Protein AF-A0AA88YUJ3-F1 (afdb_monomer)

Mean predicted aligned error: 19.54 Å

Foldseek 3Di:
DDDDPDDDVVVVVVVVVVCVVVVDDDDDDDDVVVVVVVVVVCVVPVDPDPDDDDDDDDDDDPDPPPDVDLDAQAAAALPPPPRHDQPVVSVVVLVVVVVVDDDQVSSVVNLCVRYHHVLNVQVVVCPPPDTPVNSVVSCCVRRNPCPDLVNLVVVLVPQDADPPHDPVRSVVVSVVSVVVSVVND

Structure (mmCIF, N/CA/C/O backbone):
data_AF-A0AA88YUJ3-F1
#
_entry.id   AF-A0AA88YUJ3-F1
#
loop_
_atom_site.group_PDB
_atom_site.id
_atom_site.type_symbol
_atom_site.label_atom_id
_atom_site.label_alt_id
_atom_site.label_comp_id
_atom_site.label_asym_id
_atom_site.label_entity_id
_atom_site.label_seq_id
_atom_site.pdbx_PDB_ins_code
_atom_site.Cartn_x
_atom_site.Cartn_y
_atom_site.Cartn_z
_atom_site.occupancy
_atom_site.B_iso_or_equiv
_atom_site.auth_seq_id
_atom_site.auth_comp_id
_atom_site.auth_asym_id
_atom_site.auth_atom_id
_atom_site.pdbx_PDB_model_num
ATOM 1 N N . MET A 1 1 ? 10.626 42.755 -42.349 1.00 34.41 1 MET A N 1
ATOM 2 C CA . MET A 1 1 ? 11.184 43.057 -41.015 1.00 34.41 1 MET A CA 1
ATOM 3 C C . MET A 1 1 ? 11.747 41.753 -40.502 1.00 34.41 1 MET A C 1
ATOM 5 O O . MET A 1 1 ? 10.965 40.832 -40.317 1.00 34.41 1 MET A O 1
ATOM 9 N N . SER A 1 2 ? 13.068 41.644 -40.397 1.00 38.03 2 SER A N 1
ATOM 10 C CA . SER A 1 2 ? 13.719 40.452 -39.849 1.00 38.03 2 SER A CA 1
ATOM 11 C C . SER A 1 2 ? 13.940 40.675 -38.360 1.00 38.03 2 SER A C 1
ATOM 13 O O . SER A 1 2 ? 14.430 41.733 -37.975 1.00 38.03 2 SER A O 1
ATOM 15 N N . THR A 1 3 ? 13.545 39.709 -37.541 1.00 41.50 3 THR A N 1
ATOM 16 C CA . THR A 1 3 ? 13.889 39.649 -36.118 1.00 41.50 3 THR A CA 1
ATOM 17 C C . THR A 1 3 ? 14.957 38.581 -35.963 1.00 41.50 3 THR A C 1
ATOM 19 O O . THR A 1 3 ? 14.639 37.391 -36.024 1.00 41.50 3 THR A O 1
ATOM 22 N N . ASP A 1 4 ? 16.213 38.996 -35.823 1.00 47.28 4 ASP A N 1
ATOM 23 C CA . ASP A 1 4 ? 17.293 38.068 -35.505 1.00 47.28 4 ASP A CA 1
ATOM 24 C C . ASP A 1 4 ? 17.063 37.451 -34.113 1.00 47.28 4 ASP A C 1
ATOM 26 O O . ASP A 1 4 ? 16.588 38.143 -33.206 1.00 47.28 4 ASP A O 1
ATOM 30 N N . PRO A 1 5 ? 17.363 36.156 -33.916 1.00 49.97 5 PRO A N 1
ATOM 31 C CA . PRO A 1 5 ? 17.275 35.530 -32.606 1.00 49.97 5 PRO A CA 1
ATOM 32 C C . PRO A 1 5 ? 18.454 35.993 -31.740 1.00 49.97 5 PRO A C 1
ATOM 34 O O . PRO A 1 5 ? 19.560 35.459 -31.843 1.00 49.97 5 PRO A O 1
ATOM 37 N N . GLU A 1 6 ? 18.221 36.988 -30.882 1.00 53.53 6 GLU A N 1
ATOM 38 C CA . GLU A 1 6 ? 19.188 37.383 -29.855 1.00 53.53 6 GLU A CA 1
ATOM 39 C C . GLU A 1 6 ? 19.494 36.185 -28.941 1.00 53.53 6 GLU A C 1
ATOM 41 O O . GLU A 1 6 ? 18.610 35.645 -28.273 1.00 53.53 6 GLU A O 1
ATOM 46 N N . ILE A 1 7 ? 20.759 35.755 -28.924 1.00 59.38 7 ILE A N 1
ATOM 47 C CA . ILE A 1 7 ? 21.230 34.678 -28.044 1.00 59.38 7 ILE A CA 1
ATOM 48 C C . ILE A 1 7 ? 21.145 35.186 -26.594 1.00 59.38 7 ILE A C 1
ATOM 50 O O . ILE A 1 7 ? 21.739 36.231 -26.306 1.00 59.38 7 ILE A O 1
ATOM 54 N N . PRO A 1 8 ? 20.457 34.482 -25.671 1.00 66.69 8 PRO A N 1
ATOM 55 C CA . PRO A 1 8 ? 20.287 34.947 -24.298 1.00 66.69 8 PRO A CA 1
ATOM 56 C C . PRO A 1 8 ? 21.622 35.258 -23.610 1.00 66.69 8 PRO A C 1
ATOM 58 O O . PRO A 1 8 ? 22.576 34.478 -23.677 1.00 66.69 8 PRO A O 1
ATOM 61 N N . GLU A 1 9 ? 21.697 36.386 -22.897 1.00 57.78 9 GLU A N 1
ATOM 62 C CA . GLU A 1 9 ? 22.960 36.856 -22.304 1.00 57.78 9 GLU A CA 1
ATOM 63 C C . GLU A 1 9 ? 23.534 35.874 -21.259 1.00 57.78 9 GLU A C 1
ATOM 65 O O . GLU A 1 9 ? 24.747 35.808 -21.042 1.00 57.78 9 GLU A O 1
ATOM 70 N N . ASP A 1 10 ? 22.678 35.046 -20.657 1.00 59.75 10 ASP A N 1
ATOM 71 C CA . ASP A 1 10 ? 23.060 33.967 -19.742 1.00 59.75 10 ASP A CA 1
ATOM 72 C C . ASP A 1 10 ? 23.841 32.837 -20.437 1.00 59.75 10 ASP A C 1
ATOM 74 O O . ASP A 1 10 ? 24.782 32.278 -19.856 1.00 59.75 10 ASP A O 1
ATOM 78 N N . GLU A 1 11 ? 23.524 32.536 -21.701 1.00 62.50 11 GLU A N 1
ATOM 79 C CA . GLU A 1 11 ? 24.288 31.587 -22.517 1.00 62.50 11 GLU A CA 1
ATOM 80 C C . GLU A 1 11 ? 25.642 32.184 -22.898 1.00 62.50 11 GLU A C 1
ATOM 82 O O . GLU A 1 11 ? 26.671 31.545 -22.679 1.00 62.50 11 GLU A O 1
ATOM 87 N N . LEU A 1 12 ? 25.675 33.447 -23.340 1.00 59.06 12 LEU A N 1
ATOM 88 C CA . LEU A 1 12 ? 26.918 34.176 -23.631 1.00 59.06 12 LEU A CA 1
ATOM 89 C C . LEU A 1 12 ? 27.867 34.191 -22.417 1.00 59.06 12 LEU A C 1
ATOM 91 O O . LEU A 1 12 ? 29.059 33.899 -22.546 1.00 59.06 12 LEU A O 1
ATOM 95 N N . ARG A 1 13 ? 27.341 34.440 -21.209 1.00 64.19 13 ARG A N 1
ATOM 96 C CA . ARG A 1 13 ? 28.098 34.379 -19.942 1.00 64.19 13 ARG A CA 1
ATOM 97 C C . ARG A 1 13 ? 28.578 32.968 -19.593 1.00 64.19 13 ARG A C 1
ATOM 99 O O . ARG A 1 13 ? 29.633 32.820 -18.971 1.00 64.19 13 ARG A O 1
ATOM 106 N N . THR A 1 14 ? 27.833 31.936 -19.978 1.00 67.56 14 THR A N 1
ATOM 107 C CA . THR A 1 14 ? 28.184 30.527 -19.738 1.00 67.56 14 THR A CA 1
ATOM 108 C C . THR A 1 14 ? 29.260 30.050 -20.718 1.00 67.56 14 THR A C 1
ATOM 110 O O . THR A 1 14 ? 30.280 29.506 -20.292 1.00 67.56 14 THR A O 1
ATOM 113 N N . MET A 1 15 ? 29.120 30.363 -22.008 1.00 61.75 15 MET A N 1
ATOM 114 C CA . MET A 1 15 ? 30.136 30.112 -23.033 1.00 61.75 15 MET A CA 1
ATOM 115 C C . MET A 1 15 ? 31.451 30.846 -22.724 1.00 61.75 15 MET A C 1
ATOM 117 O O . MET A 1 15 ? 32.524 30.244 -22.781 1.00 61.75 15 MET A O 1
ATOM 121 N N . ALA A 1 16 ? 31.392 32.114 -22.300 1.00 59.53 16 ALA A N 1
ATOM 122 C CA . ALA A 1 16 ? 32.581 32.890 -21.932 1.00 59.53 16 ALA A CA 1
ATOM 123 C C . ALA A 1 16 ? 33.376 32.282 -20.756 1.00 59.53 16 ALA A C 1
ATOM 125 O O . ALA A 1 16 ? 34.605 32.399 -20.718 1.00 59.53 16 ALA A O 1
ATOM 126 N N . LYS A 1 17 ? 32.708 31.600 -19.811 1.00 63.22 17 LYS A N 1
ATOM 127 C CA . LYS A 1 17 ? 33.383 30.821 -18.756 1.00 63.22 17 LYS A CA 1
ATOM 128 C C . LYS A 1 17 ? 34.088 29.596 -19.342 1.00 63.22 17 LYS A C 1
ATOM 130 O O . LYS A 1 17 ? 35.280 29.425 -19.096 1.00 63.22 17 LYS A O 1
ATOM 135 N N . LEU A 1 18 ? 33.386 28.811 -20.163 1.00 64.00 18 LEU A N 1
ATOM 136 C CA . LEU A 1 18 ? 33.911 27.583 -20.773 1.00 64.00 18 LEU A CA 1
ATOM 137 C C . LEU A 1 18 ? 35.170 27.839 -21.620 1.00 64.00 18 LEU A C 1
ATOM 139 O O . LEU A 1 18 ? 36.169 27.144 -21.452 1.00 64.00 18 LEU A O 1
ATOM 143 N N . PHE A 1 19 ? 35.194 28.877 -22.465 1.00 62.22 19 PHE A N 1
ATOM 144 C CA . PHE A 1 19 ? 36.396 29.200 -23.256 1.00 62.22 19 PHE A CA 1
ATOM 145 C C . PHE A 1 19 ? 37.578 29.674 -22.401 1.00 62.22 19 PHE A C 1
ATOM 147 O O . PHE A 1 19 ? 38.731 29.350 -22.695 1.00 62.22 19 PHE A O 1
ATOM 154 N N . LYS A 1 20 ? 37.309 30.393 -21.303 1.00 60.53 20 LYS A N 1
ATOM 155 C CA . LYS A 1 20 ? 38.345 30.815 -20.351 1.00 60.53 20 LYS A CA 1
ATOM 156 C C . LYS A 1 20 ? 38.954 29.624 -19.601 1.00 60.53 20 LYS A C 1
ATOM 158 O O . LYS A 1 20 ? 40.158 29.624 -19.353 1.00 60.53 20 LYS A O 1
ATOM 163 N N . GLU A 1 21 ? 38.142 28.623 -19.274 1.00 58.94 21 GLU A N 1
ATOM 164 C CA . GLU A 1 21 ? 38.555 27.386 -18.604 1.00 58.94 21 GLU A CA 1
ATOM 165 C C . GLU A 1 21 ? 39.338 26.454 -19.546 1.00 58.94 21 GLU A C 1
ATOM 167 O O . GLU A 1 21 ? 40.418 25.981 -19.194 1.00 58.94 21 GLU A O 1
ATOM 172 N N . LEU A 1 22 ? 38.881 26.303 -20.795 1.00 60.22 22 LEU A N 1
ATOM 173 C CA . LEU A 1 22 ? 39.563 25.536 -21.847 1.00 60.22 22 LEU A CA 1
ATOM 174 C C . LEU A 1 22 ? 40.846 26.207 -22.386 1.00 60.22 22 LEU A C 1
ATOM 176 O O . LEU A 1 22 ? 41.546 25.611 -23.201 1.00 60.22 22 LEU A O 1
ATOM 180 N N . LYS A 1 23 ? 41.162 27.445 -21.971 1.00 57.16 23 LYS A N 1
ATOM 181 C CA . LYS A 1 23 ? 42.257 28.308 -22.484 1.00 57.16 23 LYS A CA 1
ATOM 182 C C . LYS A 1 23 ? 42.219 28.632 -23.987 1.00 57.16 23 LYS A C 1
ATOM 184 O O . LYS A 1 23 ? 43.103 29.348 -24.468 1.00 57.16 23 LYS A O 1
ATOM 189 N N . VAL A 1 24 ? 41.221 28.165 -24.734 1.00 60.72 24 VAL A N 1
ATOM 190 C CA . VAL A 1 24 ? 41.121 28.411 -26.175 1.00 60.72 24 VAL A CA 1
ATOM 191 C C . VAL A 1 24 ? 40.587 29.820 -26.426 1.00 60.72 24 VAL A C 1
ATOM 193 O O . VAL A 1 24 ? 39.511 30.180 -25.957 1.00 60.72 24 VAL A O 1
ATOM 196 N N . LYS A 1 25 ? 41.334 30.620 -27.193 1.00 55.62 25 LYS A N 1
ATOM 197 C CA . LYS A 1 25 ? 40.862 31.910 -27.708 1.00 55.62 25 LYS A CA 1
ATOM 198 C C . LYS A 1 25 ? 40.295 31.716 -29.122 1.00 55.62 25 LYS A C 1
ATOM 200 O O . LYS A 1 25 ? 41.106 31.629 -30.047 1.00 55.62 25 LYS A O 1
ATOM 205 N N . PRO A 1 26 ? 38.962 31.665 -29.323 1.00 54.06 26 PRO A N 1
ATOM 206 C CA . PRO A 1 26 ? 38.400 31.875 -30.656 1.00 54.06 26 PRO A CA 1
ATOM 207 C C . PRO A 1 26 ? 38.834 33.260 -31.162 1.00 54.06 26 PRO A C 1
ATOM 209 O O . PRO A 1 26 ? 39.003 34.194 -30.373 1.00 54.06 26 PRO A O 1
ATOM 212 N N . LYS A 1 27 ? 39.105 33.371 -32.464 1.00 51.47 27 LYS A N 1
ATOM 213 C CA . LYS A 1 27 ? 39.826 34.517 -33.046 1.00 51.47 27 LYS A CA 1
ATOM 214 C C . LYS A 1 27 ? 39.277 34.893 -34.429 1.00 51.47 27 LYS A C 1
ATOM 216 O O . LYS A 1 27 ? 40.038 35.003 -35.388 1.00 51.47 27 LYS A O 1
ATOM 221 N N . MET A 1 28 ? 37.953 34.977 -34.522 1.00 50.59 28 MET A N 1
ATOM 222 C CA . MET A 1 28 ? 37.187 35.183 -35.754 1.00 50.59 28 MET A CA 1
ATOM 223 C C . MET A 1 28 ? 36.009 36.113 -35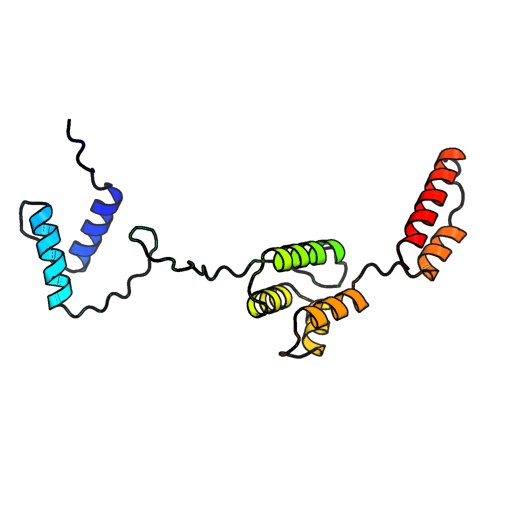.446 1.00 50.59 28 MET A C 1
ATOM 225 O O . MET A 1 28 ? 35.365 35.959 -34.408 1.00 50.59 28 MET A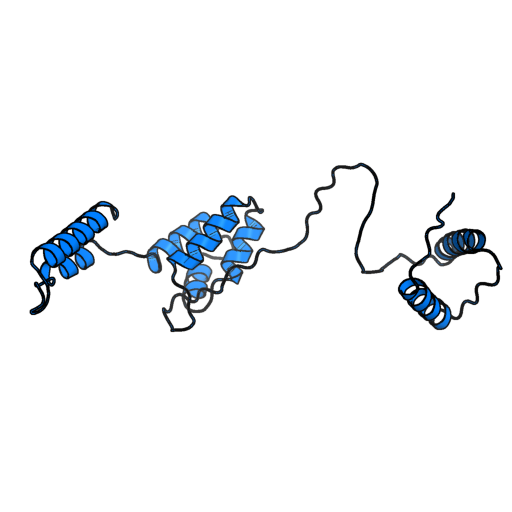 O 1
ATOM 229 N N . ASP A 1 29 ? 35.744 37.069 -36.333 1.00 52.28 29 ASP A N 1
ATOM 230 C CA . ASP A 1 29 ? 34.896 38.238 -36.055 1.00 52.28 29 ASP A CA 1
ATOM 231 C C . ASP A 1 29 ? 33.435 38.080 -36.542 1.00 52.28 29 ASP A C 1
ATOM 233 O O . ASP A 1 29 ? 32.748 39.069 -36.793 1.00 52.28 29 ASP A O 1
ATOM 237 N N . SER A 1 30 ? 32.948 36.839 -36.699 1.00 54.19 30 SER A N 1
ATOM 238 C CA . SER A 1 30 ? 31.608 36.522 -37.228 1.00 54.19 30 SER A CA 1
ATOM 239 C C . SER A 1 30 ? 30.929 35.349 -36.480 1.00 54.19 30 SER A C 1
ATOM 241 O O . SER A 1 30 ? 31.603 34.359 -36.172 1.00 54.19 30 SER A O 1
ATOM 243 N N . PRO A 1 31 ? 29.607 35.403 -36.189 1.00 54.53 31 PRO A N 1
ATOM 244 C CA . PRO A 1 31 ? 28.914 34.361 -35.419 1.00 54.53 31 PRO A CA 1
ATOM 245 C C . PRO A 1 31 ? 28.810 32.991 -36.104 1.00 54.53 31 PRO A C 1
ATOM 247 O O . PRO A 1 31 ? 28.824 31.971 -35.415 1.00 54.53 31 PRO A O 1
ATOM 250 N N . ASP A 1 32 ? 28.687 32.936 -37.433 1.00 57.00 32 ASP A N 1
ATOM 251 C CA . ASP A 1 32 ? 28.540 31.664 -38.161 1.00 57.00 32 ASP A CA 1
ATOM 252 C C . ASP A 1 32 ? 29.886 30.957 -38.366 1.00 57.00 32 ASP A C 1
ATOM 254 O O . ASP A 1 32 ? 29.992 29.750 -38.147 1.00 57.00 32 ASP A O 1
ATOM 258 N N . ASP A 1 33 ? 30.939 31.728 -38.639 1.00 58.69 33 ASP A N 1
ATOM 259 C CA . ASP A 1 33 ? 32.339 31.282 -38.609 1.00 58.69 33 ASP A CA 1
ATOM 260 C C . ASP A 1 33 ? 32.690 30.594 -37.280 1.00 58.69 33 ASP A C 1
ATOM 262 O O . ASP A 1 33 ? 33.357 29.558 -37.244 1.00 58.69 33 ASP A O 1
ATOM 266 N N . PHE A 1 34 ? 32.195 31.140 -36.168 1.00 58.88 34 PHE A N 1
ATOM 267 C CA . PHE A 1 34 ? 32.376 30.567 -34.839 1.00 58.88 34 PHE A CA 1
ATOM 268 C C . PHE A 1 34 ? 31.629 29.230 -34.651 1.00 58.88 34 PHE A C 1
ATOM 270 O O . PHE A 1 34 ? 32.180 28.310 -34.040 1.00 58.88 34 PHE A O 1
ATOM 277 N N . LYS A 1 35 ? 30.426 29.061 -35.226 1.00 65.00 35 LYS A N 1
ATOM 278 C CA . LYS A 1 35 ? 29.710 27.764 -35.247 1.00 65.00 35 LYS A CA 1
ATOM 279 C C . LYS A 1 35 ? 30.492 26.720 -36.050 1.00 65.00 35 LYS A C 1
ATOM 281 O O . LYS A 1 35 ? 30.664 25.594 -35.581 1.00 65.00 35 LYS A O 1
ATOM 286 N N . GLN A 1 36 ? 31.005 27.111 -37.219 1.00 67.06 36 GLN A N 1
ATOM 287 C CA . GLN A 1 36 ? 31.849 26.277 -38.079 1.00 67.06 36 GLN A CA 1
ATOM 288 C C . GLN A 1 36 ? 33.100 25.801 -37.317 1.00 67.06 36 GLN A C 1
ATOM 290 O O . GLN A 1 36 ? 33.396 24.607 -37.266 1.00 67.06 36 GLN A O 1
ATOM 295 N N . TRP A 1 37 ? 33.784 26.731 -36.642 1.00 70.88 37 TRP A N 1
ATOM 296 C CA . TRP A 1 37 ? 34.977 26.457 -35.844 1.00 70.88 37 TRP A CA 1
ATOM 297 C C . TRP A 1 37 ? 34.710 25.513 -34.659 1.00 70.88 37 TRP A C 1
ATOM 299 O O . TRP A 1 37 ? 35.476 24.569 -34.449 1.00 70.88 37 TRP A O 1
ATOM 309 N N . MET A 1 38 ? 33.610 25.698 -33.915 1.00 65.12 38 MET A N 1
ATOM 310 C CA . MET A 1 38 ? 33.228 24.769 -32.839 1.00 65.12 38 MET A CA 1
ATOM 311 C C . MET A 1 38 ? 32.983 23.350 -33.367 1.00 65.12 38 MET A C 1
ATOM 313 O O . MET A 1 38 ? 33.436 22.380 -32.755 1.00 65.12 38 MET A O 1
ATOM 317 N N . ALA A 1 39 ? 32.302 23.220 -34.511 1.00 65.62 39 ALA A N 1
ATOM 318 C CA . ALA A 1 39 ? 31.999 21.924 -35.111 1.00 65.62 39 ALA A CA 1
ATOM 319 C C . ALA A 1 39 ? 33.265 21.150 -35.516 1.00 65.62 39 ALA A C 1
ATOM 321 O O . ALA A 1 39 ? 33.296 19.928 -35.375 1.00 65.62 39 ALA A O 1
ATOM 322 N N . ASP A 1 40 ? 34.316 21.831 -35.982 1.00 67.19 40 ASP A N 1
ATOM 323 C CA . ASP A 1 40 ? 35.587 21.187 -36.334 1.00 67.19 40 ASP A CA 1
ATOM 324 C C . ASP A 1 40 ? 36.507 20.959 -35.125 1.00 67.19 40 ASP A C 1
ATOM 326 O O . ASP A 1 40 ? 37.177 19.927 -35.065 1.00 67.19 40 ASP A O 1
ATOM 330 N N . TYR A 1 41 ? 36.482 21.828 -34.108 1.00 66.25 41 TYR A N 1
ATOM 331 C CA . TYR A 1 41 ? 37.228 21.605 -32.863 1.00 66.25 41 TYR A CA 1
ATOM 332 C C . TYR A 1 41 ? 36.755 20.339 -32.125 1.00 66.25 41 TYR A C 1
ATOM 334 O O . TYR A 1 41 ? 37.576 19.534 -31.683 1.00 66.25 41 TYR A O 1
ATOM 342 N N . VAL A 1 42 ? 35.437 20.103 -32.062 1.00 62.44 42 VAL A N 1
ATOM 343 C CA . VAL A 1 42 ? 34.862 18.881 -31.463 1.00 62.44 42 VAL A CA 1
ATOM 344 C C . VAL A 1 42 ? 35.289 17.616 -32.223 1.00 62.44 42 VAL A C 1
ATOM 346 O O . VAL A 1 42 ? 35.580 16.604 -31.588 1.00 62.44 42 VAL A O 1
ATOM 349 N N . LYS A 1 43 ? 35.398 17.670 -33.560 1.00 64.19 43 LYS A N 1
ATOM 350 C CA . LYS A 1 43 ? 35.895 16.545 -34.381 1.00 64.19 43 LYS A CA 1
ATOM 351 C C . LYS A 1 43 ? 37.385 16.269 -34.156 1.00 64.19 43 LYS A C 1
ATOM 353 O O . LYS A 1 43 ? 37.786 15.111 -34.159 1.00 64.19 43 LYS A O 1
ATOM 358 N N . GLN A 1 44 ? 38.205 17.309 -33.988 1.00 58.12 44 GLN A N 1
ATOM 359 C CA . GLN A 1 44 ? 39.661 17.168 -33.840 1.00 58.12 44 GLN A CA 1
ATOM 360 C C . GLN A 1 44 ? 40.099 16.691 -32.449 1.00 58.12 44 GLN A C 1
ATOM 362 O O . GLN A 1 44 ? 41.161 16.087 -32.326 1.00 58.12 44 GLN A O 1
ATOM 367 N N . ALA A 1 45 ? 39.313 16.962 -31.404 1.00 58.59 45 ALA A N 1
ATOM 368 C CA . ALA A 1 45 ? 39.717 16.700 -30.023 1.00 58.59 45 ALA A CA 1
ATOM 369 C C . ALA A 1 45 ? 39.403 15.275 -29.504 1.00 58.59 45 ALA A C 1
ATOM 371 O O . ALA A 1 45 ? 39.800 14.951 -28.387 1.00 58.59 45 ALA A O 1
ATOM 372 N N . ASP A 1 46 ? 38.664 14.453 -30.267 1.00 48.00 46 ASP A N 1
ATOM 373 C CA . ASP A 1 46 ? 38.147 13.115 -29.882 1.00 48.00 46 ASP A CA 1
ATOM 374 C C . ASP A 1 46 ? 37.421 13.084 -28.509 1.00 48.00 46 ASP A C 1
ATOM 376 O O . ASP A 1 46 ? 37.367 12.081 -27.790 1.00 48.00 46 ASP A O 1
ATOM 380 N N . ILE A 1 47 ? 36.835 14.225 -28.119 1.00 52.44 47 ILE A N 1
ATOM 381 C CA . ILE A 1 47 ? 36.107 14.378 -26.855 1.00 52.44 47 ILE A CA 1
ATOM 382 C C . ILE A 1 47 ? 34.721 13.752 -27.011 1.00 52.44 47 ILE A C 1
ATOM 384 O O . ILE A 1 47 ? 33.780 14.387 -27.487 1.00 52.44 47 ILE A O 1
ATOM 388 N N . LYS A 1 48 ? 34.572 12.510 -26.542 1.00 50.22 48 LYS A N 1
ATOM 389 C CA . LYS A 1 48 ? 33.258 11.871 -26.374 1.00 50.22 48 LYS A CA 1
ATOM 390 C C . LYS A 1 48 ? 32.396 12.719 -25.421 1.00 50.22 48 LYS A C 1
ATOM 392 O O . LYS A 1 48 ? 32.761 12.850 -24.248 1.00 50.22 48 LYS A O 1
ATOM 397 N N . PRO A 1 49 ? 31.265 13.295 -25.874 1.00 44.09 49 PRO A N 1
ATOM 398 C CA . PRO A 1 49 ? 30.549 14.318 -25.118 1.00 44.09 49 PRO A CA 1
ATOM 399 C C . PRO A 1 49 ? 29.805 13.718 -23.918 1.00 44.09 49 PRO A C 1
ATOM 401 O O . PRO A 1 49 ? 28.657 13.293 -24.016 1.00 44.09 49 PRO A O 1
ATOM 404 N N . THR A 1 50 ? 30.452 13.723 -22.752 1.00 40.59 50 THR A N 1
ATOM 405 C CA . THR A 1 50 ? 29.810 13.406 -21.465 1.00 40.59 50 THR A CA 1
ATOM 406 C C . THR A 1 50 ? 29.313 14.696 -20.814 1.00 40.59 50 THR A C 1
ATOM 408 O O . THR A 1 50 ? 29.833 15.139 -19.792 1.00 40.59 50 THR A O 1
ATOM 411 N N . VAL A 1 51 ? 28.312 15.324 -21.434 1.00 38.12 51 VAL A N 1
ATOM 412 C CA . VAL A 1 51 ? 27.646 16.521 -20.902 1.00 38.12 51 VAL A CA 1
ATOM 413 C C . VAL A 1 51 ? 26.251 16.136 -20.421 1.00 38.12 51 VAL A C 1
ATOM 415 O O . VAL A 1 51 ? 25.453 15.584 -21.172 1.00 38.12 51 VAL A O 1
ATOM 418 N N . LYS A 1 52 ? 25.957 16.428 -19.152 1.00 45.81 52 LYS A N 1
ATOM 419 C CA . LYS A 1 52 ? 24.600 16.376 -18.596 1.00 45.81 52 LYS A CA 1
ATOM 420 C C . LYS A 1 52 ? 24.021 17.787 -18.629 1.00 45.81 52 LYS A C 1
ATOM 422 O O . LYS A 1 52 ? 24.631 18.649 -18.007 1.00 45.81 52 LYS A O 1
ATOM 427 N N . ILE A 1 53 ? 22.877 17.983 -19.288 1.00 36.81 53 ILE A N 1
ATOM 428 C CA . ILE A 1 53 ? 21.796 18.967 -19.032 1.00 36.81 53 ILE A CA 1
ATOM 429 C C . ILE A 1 53 ? 20.722 18.774 -20.132 1.00 36.81 53 ILE A C 1
ATOM 431 O O . ILE A 1 53 ? 20.962 18.053 -21.099 1.00 36.81 53 ILE A O 1
ATOM 435 N N . ASN A 1 54 ? 19.508 19.286 -19.912 1.00 43.59 54 ASN A N 1
ATOM 436 C CA . ASN A 1 54 ? 18.278 18.891 -20.618 1.00 43.59 54 ASN A CA 1
ATOM 437 C C . ASN A 1 54 ? 17.859 19.854 -21.760 1.00 43.59 54 ASN A C 1
ATOM 439 O O . ASN A 1 54 ? 18.553 20.824 -22.051 1.00 43.59 54 ASN A O 1
ATOM 443 N N . THR A 1 55 ? 16.651 19.593 -22.287 1.00 37.16 55 THR A N 1
ATOM 444 C CA . THR A 1 55 ? 15.753 20.419 -23.129 1.00 37.16 55 THR A CA 1
ATOM 445 C C . THR A 1 55 ? 16.065 20.555 -24.629 1.00 37.16 55 THR A C 1
ATOM 447 O O . THR A 1 55 ? 16.910 21.339 -25.033 1.00 37.16 55 THR A O 1
ATOM 450 N N . ASP A 1 56 ? 15.315 19.764 -25.412 1.00 36.03 56 ASP A N 1
ATOM 451 C CA . ASP A 1 56 ? 14.331 20.167 -26.442 1.00 36.03 56 ASP A CA 1
ATOM 452 C C . ASP A 1 56 ? 14.736 21.205 -27.517 1.00 36.03 56 ASP A C 1
ATOM 454 O O . ASP A 1 56 ? 15.203 22.285 -27.188 1.00 36.03 56 ASP A O 1
ATOM 458 N N . SER A 1 57 ? 14.461 21.068 -28.824 1.00 44.09 57 SER A N 1
ATOM 459 C CA . SER A 1 57 ? 13.924 20.003 -29.713 1.00 44.09 57 SER A CA 1
ATOM 460 C C . SER A 1 57 ? 14.310 20.409 -31.178 1.00 44.09 57 SER A C 1
ATOM 462 O O . SER A 1 57 ? 15.039 21.379 -31.350 1.00 44.09 57 SER A O 1
ATOM 464 N N . THR A 1 58 ? 13.940 19.803 -32.322 1.00 37.44 58 THR A N 1
ATOM 465 C CA . THR A 1 58 ? 12.905 18.812 -32.695 1.00 37.44 58 THR A CA 1
ATOM 466 C C . THR A 1 58 ? 13.283 18.122 -34.021 1.00 37.44 58 THR A C 1
ATOM 468 O O . THR A 1 58 ? 13.813 18.782 -34.914 1.00 37.44 58 THR A O 1
ATOM 471 N N . THR A 1 59 ? 12.935 16.846 -34.228 1.00 33.31 59 THR A N 1
ATOM 472 C CA . THR A 1 59 ? 12.622 16.263 -35.561 1.00 33.31 59 THR A CA 1
ATOM 473 C C . THR A 1 59 ? 11.898 14.922 -35.392 1.00 33.31 59 THR A C 1
ATOM 475 O O . THR A 1 59 ? 11.939 14.332 -34.314 1.00 33.31 59 THR A O 1
ATOM 478 N N . ASP A 1 60 ? 11.168 14.473 -36.416 1.00 40.00 60 ASP A N 1
ATOM 479 C CA . ASP A 1 60 ? 10.108 13.474 -36.241 1.00 40.00 60 ASP A CA 1
ATOM 480 C C . ASP A 1 60 ? 10.620 12.025 -36.101 1.00 40.00 60 ASP A C 1
ATOM 482 O O . ASP A 1 60 ? 11.129 11.416 -37.043 1.00 40.00 60 ASP A O 1
ATOM 486 N N . THR A 1 61 ? 10.481 11.460 -34.901 1.00 39.19 61 THR A N 1
ATOM 487 C CA . THR A 1 61 ? 10.508 10.018 -34.611 1.00 39.19 61 THR A CA 1
ATOM 488 C C . THR A 1 61 ? 9.794 9.806 -33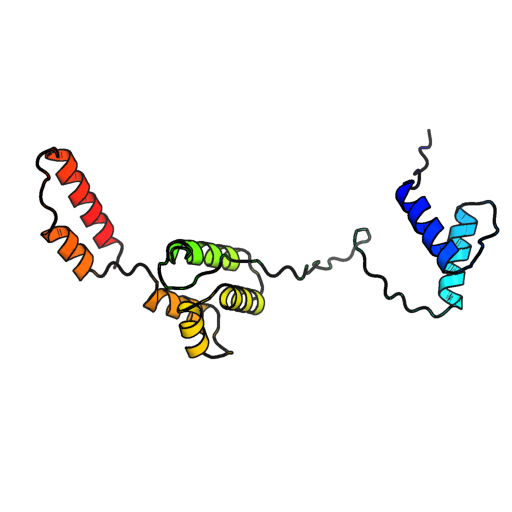.278 1.00 39.19 61 THR A C 1
ATOM 490 O O . THR A 1 61 ? 10.116 10.465 -32.291 1.00 39.19 61 THR A O 1
ATOM 493 N N . THR A 1 62 ? 8.836 8.875 -33.213 1.00 46.22 62 THR A N 1
ATOM 494 C CA . THR A 1 62 ? 7.938 8.691 -32.054 1.00 46.22 62 THR A CA 1
ATOM 495 C C . THR A 1 62 ? 8.599 7.971 -30.863 1.00 46.22 62 THR A C 1
ATOM 497 O O . THR A 1 62 ? 8.108 6.958 -30.359 1.00 46.22 62 THR A O 1
ATOM 500 N N . VAL A 1 63 ? 9.733 8.488 -30.386 1.00 38.88 63 VAL A N 1
ATOM 501 C CA . VAL A 1 63 ? 10.404 8.004 -29.176 1.00 38.88 63 VAL A CA 1
ATOM 502 C C . VAL A 1 63 ? 9.559 8.387 -27.963 1.00 38.88 63 VAL A C 1
ATOM 504 O O . VAL A 1 63 ? 9.483 9.556 -27.588 1.00 38.88 63 VAL A O 1
ATOM 507 N N . LYS A 1 64 ? 8.933 7.402 -27.306 1.00 48.16 64 LYS A N 1
ATOM 508 C CA . LYS A 1 64 ? 8.331 7.624 -25.984 1.00 48.16 64 LYS A CA 1
ATOM 509 C C . LYS A 1 64 ? 9.431 8.049 -25.015 1.00 48.16 64 LYS A C 1
ATOM 511 O O . LYS A 1 64 ? 10.260 7.225 -24.629 1.00 48.16 64 LYS A O 1
ATOM 516 N N . LEU A 1 65 ? 9.416 9.317 -24.608 1.00 42.75 65 LEU A N 1
ATOM 517 C CA . LEU A 1 65 ? 10.367 9.864 -23.648 1.00 42.75 65 LEU A CA 1
ATOM 518 C C . LEU A 1 65 ? 10.082 9.277 -22.256 1.00 42.75 65 LEU A C 1
ATOM 520 O O . LEU A 1 65 ? 9.330 9.830 -21.455 1.00 42.75 65 LEU A O 1
ATOM 524 N N . SER A 1 66 ? 10.656 8.101 -21.993 1.00 54.41 66 SER A N 1
ATOM 525 C CA . SER A 1 66 ? 10.556 7.381 -20.723 1.00 54.41 66 SER A CA 1
ATOM 526 C C . SER A 1 66 ? 11.354 8.106 -19.637 1.00 54.41 66 SER A C 1
ATOM 528 O O . SER A 1 66 ? 12.417 7.647 -19.216 1.00 54.41 66 SER A O 1
ATOM 530 N N . SER A 1 67 ? 10.824 9.235 -19.165 1.00 51.84 67 SER A N 1
ATOM 531 C CA . SER A 1 67 ? 11.287 9.884 -17.942 1.00 51.84 67 SER A CA 1
ATOM 532 C C . SER A 1 67 ? 11.376 8.840 -16.828 1.00 51.84 67 SER A C 1
ATOM 534 O O . SER A 1 67 ? 10.381 8.197 -16.496 1.00 51.84 67 SER A O 1
ATOM 536 N N . HIS A 1 68 ? 12.557 8.665 -16.230 1.00 55.97 68 HIS A N 1
ATOM 537 C CA . HIS A 1 68 ? 12.786 7.708 -15.137 1.00 55.97 68 HIS A CA 1
ATOM 538 C C . HIS A 1 68 ? 12.163 8.159 -13.796 1.00 55.97 68 HIS A C 1
ATOM 540 O O . HIS A 1 68 ? 12.628 7.789 -12.716 1.00 55.97 68 HIS A O 1
ATOM 546 N N . TYR A 1 69 ? 11.102 8.964 -13.862 1.00 69.81 69 TYR A N 1
ATOM 547 C CA . TYR A 1 69 ? 10.286 9.375 -12.736 1.00 69.81 69 TYR A CA 1
ATOM 548 C C . TYR A 1 69 ? 9.559 8.154 -12.163 1.00 69.81 69 TYR A C 1
ATOM 550 O O . TYR A 1 69 ? 8.540 7.710 -12.691 1.00 69.81 69 TYR A O 1
ATOM 558 N N . ARG A 1 70 ? 10.084 7.594 -11.067 1.00 75.00 70 ARG A N 1
ATOM 559 C CA . ARG A 1 70 ? 9.307 6.657 -10.251 1.00 75.00 70 ARG A CA 1
ATOM 560 C C . ARG A 1 70 ? 8.239 7.464 -9.502 1.00 75.00 70 ARG A C 1
ATOM 562 O O . ARG A 1 70 ? 8.620 8.320 -8.699 1.00 75.00 70 ARG A O 1
ATOM 569 N N . PRO A 1 71 ? 6.939 7.205 -9.721 1.00 84.38 71 PRO A N 1
ATOM 570 C CA . PRO A 1 71 ? 5.875 7.901 -9.011 1.00 84.38 71 PRO A CA 1
ATOM 571 C C . PRO A 1 71 ? 5.987 7.630 -7.509 1.00 84.38 71 PRO A C 1
ATOM 573 O O . PRO A 1 71 ? 6.189 6.490 -7.074 1.00 84.38 71 PRO A O 1
ATOM 576 N N . LYS A 1 72 ? 5.914 8.705 -6.722 1.00 88.81 72 LYS A N 1
ATOM 577 C CA . LYS A 1 72 ? 6.154 8.694 -5.279 1.00 88.81 72 LYS A CA 1
ATOM 578 C C . LYS A 1 72 ? 4.826 8.652 -4.525 1.00 88.81 72 LYS A C 1
ATOM 580 O O . LYS A 1 72 ? 4.146 9.667 -4.429 1.00 88.81 72 LYS A O 1
ATOM 585 N N . LEU A 1 73 ? 4.522 7.490 -3.960 1.00 92.62 73 LEU A N 1
ATOM 586 C CA . LEU A 1 73 ? 3.443 7.298 -2.990 1.00 92.62 73 LEU A CA 1
ATOM 587 C C . LEU A 1 73 ? 3.843 7.858 -1.610 1.00 92.62 73 LEU A C 1
ATOM 589 O O . LEU A 1 73 ? 5.034 7.951 -1.284 1.00 92.62 73 LEU A O 1
ATOM 593 N N . SER A 1 74 ? 2.852 8.176 -0.785 1.00 93.94 74 SER A N 1
ATOM 594 C CA . SER A 1 74 ? 3.000 8.519 0.631 1.00 93.94 74 SER A CA 1
ATOM 595 C C . SER A 1 74 ? 3.487 7.315 1.451 1.00 93.94 74 SER A C 1
ATOM 597 O O . SER A 1 74 ? 3.159 6.167 1.150 1.00 93.94 74 SER A O 1
ATOM 599 N N . ASN A 1 75 ? 4.283 7.552 2.501 1.00 94.81 75 ASN A N 1
ATOM 600 C CA . ASN A 1 75 ? 4.780 6.471 3.362 1.00 94.81 75 ASN A CA 1
ATOM 601 C C . ASN A 1 75 ? 3.643 5.873 4.208 1.00 94.81 75 ASN A C 1
ATOM 603 O O . ASN A 1 75 ? 2.969 6.619 4.911 1.00 94.81 75 ASN A O 1
ATOM 607 N N . PHE A 1 76 ? 3.519 4.544 4.220 1.00 95.12 76 PHE A N 1
ATOM 608 C CA . PHE A 1 76 ? 2.572 3.806 5.065 1.00 95.12 76 PHE A CA 1
ATOM 609 C C . PHE A 1 76 ? 3.320 2.854 6.005 1.00 95.12 76 PHE A C 1
ATOM 611 O O . PHE A 1 76 ? 4.125 2.036 5.551 1.00 95.12 76 PHE A O 1
ATOM 618 N N . TYR A 1 77 ? 3.083 2.968 7.310 1.00 93.38 77 TYR A N 1
ATOM 619 C CA . TYR A 1 77 ? 3.810 2.255 8.365 1.00 93.38 77 TYR A CA 1
ATOM 620 C C . TYR A 1 77 ? 3.045 1.031 8.879 1.00 93.38 77 TYR A C 1
ATOM 622 O O . TYR A 1 77 ? 3.675 0.047 9.282 1.00 93.38 77 TYR A O 1
ATOM 630 N N . GLY A 1 78 ? 1.711 1.052 8.829 1.00 89.31 78 GLY A N 1
ATOM 631 C CA . GLY A 1 78 ? 0.866 -0.024 9.347 1.00 89.31 78 GLY A CA 1
ATOM 632 C C . GLY A 1 78 ? 0.912 -0.118 10.873 1.00 89.31 78 GLY A C 1
ATOM 633 O O . GLY A 1 78 ? 0.894 -1.224 11.421 1.00 89.31 78 GLY A O 1
ATOM 634 N N . ASP A 1 79 ? 1.036 1.028 11.548 1.00 85.19 79 ASP A N 1
ATOM 635 C CA . ASP A 1 79 ? 1.058 1.132 13.013 1.00 85.19 79 ASP A CA 1
ATOM 636 C C . ASP A 1 79 ? -0.025 2.058 13.592 1.00 85.19 79 ASP A C 1
ATOM 638 O O . ASP A 1 79 ? -0.289 1.999 14.794 1.00 85.19 79 ASP A O 1
ATOM 642 N N . GLY A 1 80 ? -0.695 2.866 12.759 1.00 77.69 80 GLY A N 1
ATOM 643 C CA . GLY A 1 80 ? -1.770 3.758 13.209 1.00 77.69 80 GLY A CA 1
ATOM 644 C C . GLY A 1 80 ? -1.293 4.901 14.113 1.00 77.69 80 GLY A C 1
ATOM 645 O O . GLY A 1 80 ? -2.093 5.500 14.836 1.00 77.69 80 GLY A O 1
ATOM 646 N N . SER A 1 81 ? 0.006 5.209 14.104 1.00 80.44 81 SER A N 1
ATOM 647 C CA . SER A 1 81 ? 0.561 6.376 14.788 1.00 80.44 81 SER A CA 1
ATOM 648 C C . SER A 1 81 ? 0.034 7.687 14.189 1.00 80.44 81 SER A C 1
ATOM 650 O O . SER A 1 81 ? -0.440 7.743 13.058 1.00 80.44 81 SER A O 1
ATOM 652 N N . LYS A 1 82 ? 0.162 8.799 14.929 1.00 72.62 82 LYS A N 1
ATOM 653 C CA . LYS A 1 82 ? -0.314 10.136 14.499 1.00 72.62 82 LYS A CA 1
ATOM 654 C C . LYS A 1 82 ? 0.356 10.689 13.226 1.00 72.62 82 LYS A C 1
ATOM 656 O O . LYS A 1 82 ? -0.032 11.757 12.763 1.00 72.62 82 LYS A O 1
ATOM 661 N N . SER A 1 83 ? 1.383 10.009 12.721 1.00 80.25 83 SER A N 1
ATOM 662 C CA . SER A 1 83 ? 2.126 10.325 11.497 1.00 80.25 83 SER A CA 1
ATOM 663 C C . SER A 1 83 ? 1.965 9.270 10.396 1.00 80.25 83 SER A C 1
ATOM 665 O O . SER A 1 83 ? 2.506 9.463 9.309 1.00 80.25 83 SER A O 1
ATOM 667 N N . ASP A 1 84 ? 1.271 8.163 10.673 1.00 88.81 84 ASP A N 1
ATOM 668 C CA . ASP A 1 84 ? 0.915 7.155 9.676 1.00 88.81 84 ASP A CA 1
ATOM 669 C C . ASP A 1 84 ? -0.332 7.607 8.901 1.00 88.81 84 ASP A C 1
ATOM 671 O O . ASP A 1 84 ? -1.178 8.341 9.420 1.00 88.81 84 ASP A O 1
ATOM 675 N N . ILE A 1 85 ? -0.448 7.172 7.650 1.00 90.94 85 ILE A N 1
ATOM 676 C CA . ILE A 1 85 ? -1.622 7.446 6.812 1.00 90.94 85 ILE A CA 1
ATOM 677 C C . ILE A 1 85 ? -2.636 6.300 6.938 1.00 90.94 85 ILE A C 1
ATOM 679 O O . ILE A 1 85 ? -2.231 5.148 7.104 1.00 90.94 85 ILE A O 1
ATOM 683 N N . PRO A 1 86 ? -3.953 6.558 6.837 1.00 90.69 86 PRO A N 1
ATOM 684 C CA . PRO A 1 86 ? -4.9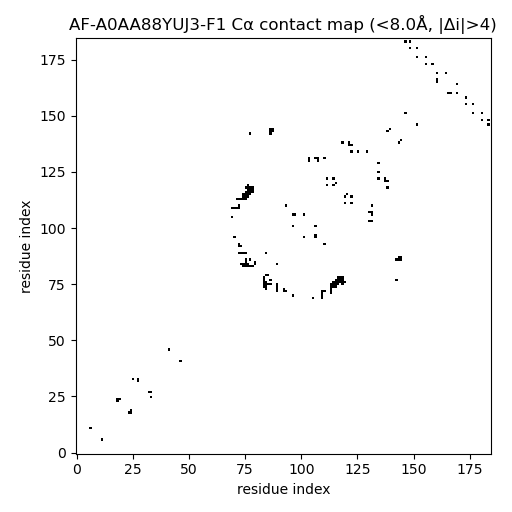44 5.488 6.783 1.00 90.69 86 PRO A CA 1
ATOM 685 C C . PRO A 1 86 ? -4.676 4.544 5.605 1.00 90.69 86 PRO A C 1
ATOM 687 O O . PRO A 1 86 ? -4.342 5.007 4.510 1.00 90.69 86 PRO A O 1
ATOM 690 N N . TYR A 1 87 ? -4.883 3.237 5.801 1.00 91.69 87 TYR A N 1
ATOM 691 C CA . TYR A 1 87 ? -4.705 2.252 4.729 1.00 91.69 87 TYR A CA 1
ATOM 692 C C . TYR A 1 87 ? -5.538 2.607 3.492 1.00 91.69 87 TYR A C 1
ATOM 694 O O . TYR A 1 87 ? -4.997 2.638 2.393 1.00 91.69 87 TYR A O 1
ATOM 702 N N . ASP A 1 88 ? -6.809 2.971 3.676 1.00 90.88 88 ASP A N 1
ATOM 703 C CA . ASP A 1 88 ? -7.729 3.355 2.598 1.00 90.88 88 ASP A CA 1
ATOM 704 C C . ASP A 1 88 ? -7.184 4.525 1.747 1.00 90.88 88 ASP A C 1
ATOM 706 O O . ASP A 1 88 ? -7.351 4.547 0.526 1.00 90.88 88 ASP A O 1
ATOM 710 N N . GLN A 1 89 ? -6.479 5.480 2.371 1.00 93.25 89 GLN A N 1
ATOM 711 C CA . GLN A 1 89 ? -5.839 6.601 1.674 1.00 93.25 89 GLN A CA 1
ATOM 712 C C . GLN A 1 89 ? -4.617 6.133 0.876 1.00 93.25 89 GLN A C 1
ATOM 714 O O . GLN A 1 89 ? -4.504 6.449 -0.309 1.00 93.25 89 GLN A O 1
ATOM 719 N N . TRP A 1 90 ? -3.718 5.361 1.498 1.00 95.00 90 TRP A N 1
ATOM 720 C CA . TRP A 1 90 ? -2.562 4.783 0.801 1.00 95.00 90 TRP A CA 1
ATOM 721 C C . TRP A 1 90 ? -3.002 3.900 -0.372 1.00 95.00 90 TRP A C 1
ATOM 723 O O . TRP A 1 90 ? -2.437 3.962 -1.464 1.00 95.00 90 TRP A O 1
ATOM 733 N N . ARG A 1 91 ? -4.056 3.107 -0.167 1.00 94.56 91 ARG A N 1
ATOM 734 C CA . ARG A 1 91 ? -4.605 2.209 -1.172 1.00 94.56 91 ARG A CA 1
ATOM 735 C C . ARG A 1 91 ? -5.157 2.975 -2.371 1.00 94.56 91 ARG A C 1
ATOM 737 O O . ARG A 1 91 ? -4.842 2.613 -3.502 1.00 94.56 91 ARG A O 1
ATOM 744 N N . TYR A 1 92 ? -5.878 4.073 -2.136 1.00 93.94 92 TYR A N 1
ATOM 745 C CA . TYR A 1 92 ? -6.350 4.961 -3.199 1.00 93.94 92 TYR A CA 1
ATOM 746 C C . TYR A 1 92 ? -5.200 5.568 -4.026 1.00 93.94 92 TYR A C 1
ATOM 748 O O . TYR A 1 92 ? -5.310 5.644 -5.252 1.00 93.94 92 TYR A O 1
ATOM 756 N N . GLU A 1 93 ? -4.075 5.947 -3.403 1.00 94.38 93 GLU A N 1
ATOM 757 C CA . GLU A 1 93 ? -2.879 6.384 -4.144 1.00 94.38 93 GLU A CA 1
ATOM 758 C C . GLU A 1 93 ? -2.325 5.263 -5.048 1.00 94.38 93 GLU A C 1
ATOM 760 O O . GLU A 1 93 ? -1.990 5.514 -6.209 1.00 94.38 93 GLU A O 1
ATOM 765 N N . VAL A 1 94 ? -2.276 4.015 -4.561 1.00 94.31 94 VAL A N 1
ATOM 766 C CA . VAL A 1 94 ? -1.815 2.864 -5.361 1.00 94.31 94 VAL A CA 1
ATOM 767 C C . VAL A 1 94 ? -2.783 2.523 -6.497 1.00 94.31 94 VAL A C 1
ATOM 769 O O . VAL A 1 94 ? -2.339 2.266 -7.615 1.00 94.31 94 VAL A O 1
ATOM 772 N N . ASP A 1 95 ? -4.094 2.559 -6.264 1.00 94.00 95 ASP A N 1
ATOM 773 C CA . ASP A 1 95 ? -5.086 2.292 -7.313 1.00 94.00 95 ASP A CA 1
ATOM 774 C C . ASP A 1 95 ? -5.073 3.399 -8.395 1.00 94.00 95 ASP A C 1
ATOM 776 O O . ASP A 1 95 ? -5.298 3.125 -9.578 1.00 94.00 95 ASP A O 1
ATOM 780 N N . CYS A 1 96 ? -4.721 4.644 -8.036 1.00 92.00 96 CYS A N 1
ATOM 781 C CA . CYS A 1 96 ? -4.428 5.704 -9.009 1.00 92.00 96 CYS A CA 1
ATOM 782 C C . CYS A 1 96 ? -3.167 5.400 -9.831 1.00 92.00 96 CYS A C 1
ATOM 784 O O . CYS A 1 96 ? -3.213 5.477 -11.059 1.00 92.00 96 CYS A O 1
ATOM 786 N N . LEU A 1 97 ? -2.080 4.981 -9.179 1.00 91.25 97 LEU A N 1
ATOM 787 C CA . LEU A 1 97 ? -0.831 4.574 -9.832 1.00 91.25 97 LEU A CA 1
ATOM 788 C C . LEU A 1 97 ? -1.034 3.408 -10.825 1.00 91.25 97 LEU A C 1
ATOM 790 O O . LEU A 1 97 ? -0.527 3.450 -11.947 1.00 91.25 97 LEU A O 1
ATOM 794 N N . VAL A 1 98 ? -1.818 2.392 -10.456 1.00 90.38 98 VAL A N 1
ATOM 795 C CA . VAL A 1 98 ? -2.174 1.273 -11.352 1.00 90.38 98 VAL A CA 1
ATOM 796 C C . VAL A 1 98 ? -2.990 1.765 -12.555 1.00 90.38 98 VAL A C 1
ATOM 798 O O . VAL A 1 98 ? -2.729 1.373 -13.695 1.00 90.38 98 VAL A O 1
ATOM 801 N N . ARG A 1 99 ? -3.942 2.681 -12.335 1.00 90.75 99 ARG A N 1
ATOM 802 C CA . ARG A 1 99 ? -4.773 3.283 -13.393 1.00 90.75 99 ARG A CA 1
ATOM 803 C C . ARG A 1 99 ? -3.973 4.133 -14.393 1.00 90.75 99 ARG A C 1
ATOM 805 O O . ARG A 1 99 ? -4.395 4.254 -15.543 1.00 90.75 99 ARG A O 1
ATOM 812 N N . GLU A 1 100 ? -2.824 4.677 -13.995 1.00 86.62 100 GLU A N 1
ATOM 813 C CA . GLU A 1 100 ? -1.924 5.466 -14.854 1.00 86.62 100 GLU A CA 1
ATOM 814 C C . GLU A 1 100 ? -1.039 4.620 -15.794 1.00 86.62 100 GLU A C 1
ATOM 816 O O . GLU A 1 100 ? -0.350 5.177 -16.646 1.00 86.62 100 GLU A O 1
ATOM 821 N N . LYS A 1 101 ? -1.122 3.279 -15.728 1.00 80.75 101 LYS A N 1
ATOM 822 C CA . LYS A 1 101 ? -0.460 2.335 -16.657 1.00 80.75 101 LYS A CA 1
ATOM 823 C C . LYS A 1 101 ? 1.070 2.460 -16.708 1.00 80.75 101 LYS A C 1
ATOM 825 O O . LYS A 1 101 ? 1.680 2.322 -17.771 1.00 80.75 101 LYS A O 1
ATOM 830 N N . TYR A 1 102 ? 1.689 2.683 -15.550 1.00 86.50 102 TYR A N 1
ATOM 831 C CA . TYR A 1 102 ? 3.119 2.425 -15.369 1.00 86.50 102 TYR A CA 1
ATOM 832 C C . TYR A 1 102 ? 3.427 0.928 -15.527 1.00 86.50 102 TYR A C 1
ATOM 834 O O . TYR A 1 102 ? 2.542 0.083 -15.423 1.00 86.50 102 TYR A O 1
ATOM 842 N N . ASP A 1 103 ? 4.697 0.600 -15.754 1.00 89.19 103 ASP A N 1
ATOM 843 C CA . ASP A 1 103 ? 5.164 -0.786 -15.778 1.00 89.19 103 ASP A CA 1
ATOM 844 C C . ASP A 1 103 ? 5.035 -1.457 -14.394 1.00 89.19 103 ASP A C 1
ATOM 846 O O . ASP A 1 103 ? 5.368 -0.850 -13.371 1.00 89.19 103 ASP A O 1
ATOM 850 N N . ASP A 1 104 ? 4.612 -2.725 -14.364 1.00 88.50 104 ASP A N 1
ATOM 851 C CA . ASP A 1 104 ? 4.403 -3.519 -13.142 1.00 88.50 104 ASP A CA 1
ATOM 852 C C . ASP A 1 104 ? 5.622 -3.522 -12.201 1.00 88.50 104 ASP A C 1
ATOM 854 O O . ASP A 1 104 ? 5.455 -3.517 -10.979 1.00 88.50 104 ASP A O 1
ATOM 858 N N . SER A 1 105 ? 6.853 -3.494 -12.730 1.00 88.94 105 SER A N 1
ATOM 859 C CA . SER A 1 105 ? 8.076 -3.440 -11.916 1.00 88.94 105 SER A CA 1
ATOM 860 C C . SER A 1 105 ? 8.304 -2.063 -11.282 1.00 88.94 105 SER A C 1
ATOM 862 O O . SER A 1 105 ? 8.831 -1.963 -10.170 1.00 88.94 105 SER A O 1
ATOM 864 N N . ILE A 1 106 ? 7.865 -0.987 -11.945 1.00 90.56 106 ILE A N 1
ATOM 865 C CA . ILE A 1 106 ? 7.876 0.369 -11.389 1.00 90.56 106 ILE A CA 1
ATOM 866 C C . ILE A 1 106 ? 6.829 0.466 -10.280 1.00 90.56 106 ILE A C 1
ATOM 868 O O . ILE A 1 106 ? 7.167 0.921 -9.187 1.00 90.56 106 ILE A O 1
ATOM 872 N N . ILE A 1 107 ? 5.610 -0.027 -10.521 1.00 91.94 107 ILE A N 1
ATOM 873 C CA . ILE A 1 107 ? 4.520 -0.049 -9.534 1.00 91.94 107 ILE A CA 1
ATOM 874 C C . ILE A 1 107 ? 4.932 -0.870 -8.304 1.00 91.94 107 ILE A C 1
ATOM 876 O O . ILE A 1 107 ? 4.874 -0.368 -7.180 1.00 91.94 107 ILE A O 1
ATOM 880 N N . ALA A 1 108 ? 5.432 -2.096 -8.499 1.00 92.19 108 ALA A N 1
ATOM 881 C CA . ALA A 1 108 ? 5.909 -2.954 -7.415 1.00 92.19 108 ALA A CA 1
ATOM 882 C C . ALA A 1 108 ? 7.032 -2.294 -6.600 1.00 92.19 108 ALA A C 1
ATOM 884 O O . ALA A 1 108 ? 7.018 -2.366 -5.369 1.00 92.19 108 ALA A O 1
ATOM 885 N N . GLN A 1 109 ? 7.985 -1.619 -7.252 1.00 92.31 109 GLN A N 1
ATOM 886 C CA . GLN A 1 109 ? 9.054 -0.919 -6.542 1.00 92.31 109 GLN A CA 1
ATOM 887 C C . GLN A 1 109 ? 8.545 0.322 -5.798 1.00 92.31 109 GLN A C 1
ATOM 889 O O . GLN A 1 109 ? 8.987 0.553 -4.675 1.00 92.31 109 GLN A O 1
ATOM 894 N N . SER A 1 110 ? 7.622 1.104 -6.366 1.00 93.19 110 SER A N 1
ATOM 895 C CA . SER A 1 110 ? 7.023 2.255 -5.676 1.00 93.19 110 SER A CA 1
ATOM 896 C C . SER A 1 110 ? 6.227 1.822 -4.441 1.00 93.19 110 SER A C 1
ATOM 898 O O . SER A 1 110 ? 6.426 2.406 -3.379 1.00 93.19 110 SER A O 1
ATOM 900 N N . ILE A 1 111 ? 5.440 0.742 -4.532 1.00 94.31 111 ILE A N 1
ATOM 901 C CA . ILE A 1 111 ? 4.752 0.117 -3.386 1.00 94.31 111 ILE A CA 1
ATOM 902 C C . ILE A 1 111 ? 5.764 -0.300 -2.310 1.00 94.31 111 ILE A C 1
ATOM 904 O O . ILE A 1 111 ? 5.672 0.127 -1.161 1.00 94.31 111 ILE A O 1
ATOM 908 N N . ARG A 1 112 ? 6.790 -1.087 -2.661 1.00 93.75 112 ARG A N 1
ATOM 909 C CA . ARG A 1 112 ? 7.829 -1.515 -1.700 1.00 93.75 112 ARG A CA 1
ATOM 910 C C . ARG A 1 112 ? 8.569 -0.326 -1.077 1.00 93.75 112 ARG A C 1
ATOM 912 O O . ARG A 1 112 ? 8.919 -0.368 0.099 1.00 93.75 112 ARG A O 1
ATOM 919 N N . ASN A 1 113 ? 8.779 0.743 -1.845 1.00 93.62 113 ASN A N 1
ATOM 920 C CA . ASN A 1 113 ? 9.418 1.969 -1.378 1.00 93.62 113 ASN A CA 1
ATOM 921 C C . ASN A 1 113 ? 8.525 2.802 -0.449 1.00 93.62 113 ASN A C 1
ATOM 923 O O . ASN A 1 113 ? 9.078 3.516 0.385 1.00 93.62 113 ASN A O 1
ATOM 927 N N . SER A 1 114 ? 7.194 2.721 -0.545 1.00 95.06 114 SER A N 1
ATOM 928 C CA . SER A 1 114 ? 6.273 3.443 0.344 1.00 95.06 114 SER A CA 1
ATOM 929 C C . SER A 1 114 ? 6.001 2.721 1.658 1.00 95.06 114 SER A C 1
ATOM 931 O O . SER A 1 114 ? 5.802 3.368 2.682 1.00 95.06 114 SER A O 1
ATOM 933 N N . LEU A 1 115 ? 6.042 1.386 1.665 1.00 94.75 115 LEU A N 1
ATOM 934 C CA . LEU A 1 115 ? 5.849 0.608 2.889 1.00 94.75 115 LEU A CA 1
ATOM 935 C C . LEU A 1 115 ? 7.011 0.828 3.873 1.00 94.75 115 LEU A C 1
ATOM 937 O O . LEU A 1 115 ? 8.188 0.817 3.502 1.00 94.75 115 LEU A O 1
ATOM 941 N N . LYS A 1 116 ? 6.682 1.057 5.142 1.00 94.31 116 LYS A N 1
ATOM 942 C CA . LYS A 1 116 ? 7.588 1.321 6.273 1.00 94.31 116 LYS A CA 1
ATOM 943 C C . LYS A 1 116 ? 7.143 0.485 7.478 1.00 94.31 116 LYS A C 1
ATOM 945 O O . LYS A 1 116 ? 6.157 -0.241 7.390 1.00 94.31 116 LYS A O 1
ATOM 950 N N . GLY A 1 117 ? 7.886 0.556 8.583 1.00 93.06 117 GLY A N 1
ATOM 951 C CA . GLY A 1 117 ? 7.484 -0.030 9.868 1.00 93.06 117 GLY A CA 1
ATOM 952 C C . GLY A 1 117 ? 7.008 -1.486 9.775 1.00 93.06 117 GLY A C 1
ATOM 953 O O . GLY A 1 117 ? 7.705 -2.355 9.246 1.00 93.06 117 GLY A O 1
ATOM 954 N N . ASN A 1 118 ? 5.803 -1.730 10.284 1.00 92.38 118 ASN A N 1
ATOM 955 C CA . ASN A 1 118 ? 5.135 -3.027 10.289 1.00 92.38 118 ASN A CA 1
ATOM 956 C C . ASN A 1 118 ? 4.728 -3.478 8.872 1.00 92.38 118 ASN A C 1
ATOM 958 O O . ASN A 1 118 ? 4.962 -4.625 8.490 1.00 92.38 118 ASN A O 1
ATOM 962 N N . ALA A 1 119 ? 4.201 -2.572 8.044 1.00 93.12 119 ALA A N 1
ATOM 963 C CA . ALA A 1 119 ? 3.781 -2.893 6.680 1.00 93.12 119 ALA A CA 1
ATOM 964 C C . ALA A 1 119 ? 4.962 -3.329 5.781 1.00 93.12 119 ALA A C 1
ATOM 966 O O . ALA A 1 119 ? 4.831 -4.250 4.972 1.00 93.12 119 ALA A O 1
ATOM 967 N N . ALA A 1 120 ? 6.156 -2.763 5.990 1.00 94.38 120 ALA A N 1
ATOM 968 C CA . ALA A 1 120 ? 7.388 -3.241 5.357 1.00 94.38 120 ALA A CA 1
ATOM 969 C C . ALA A 1 120 ? 7.765 -4.665 5.806 1.00 94.38 120 ALA A C 1
ATOM 971 O O . ALA A 1 120 ? 8.143 -5.486 4.972 1.00 94.38 120 ALA A O 1
ATOM 972 N N . GLN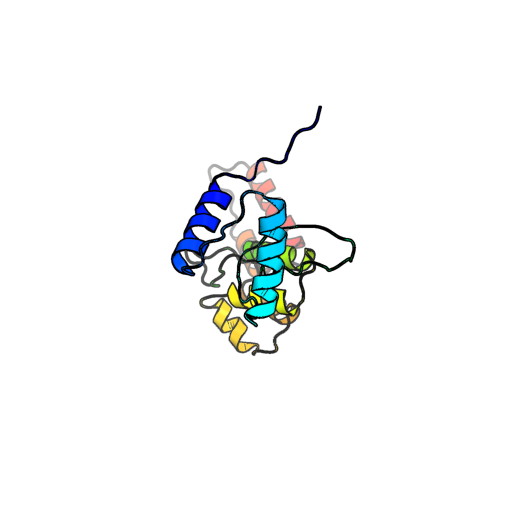 A 1 121 ? 7.617 -4.994 7.095 1.00 94.25 121 GLN A N 1
ATOM 973 C CA . GLN A 1 121 ? 7.862 -6.351 7.605 1.00 94.25 121 GLN A CA 1
ATOM 974 C C . GLN A 1 121 ? 6.878 -7.376 7.022 1.00 94.25 121 GLN A C 1
ATOM 976 O O . GLN A 1 121 ? 7.272 -8.506 6.733 1.00 94.25 121 GLN A O 1
ATOM 981 N N . VAL A 1 122 ? 5.619 -6.991 6.790 1.00 93.56 122 VAL A N 1
ATOM 982 C CA . VAL A 1 122 ? 4.642 -7.821 6.064 1.00 93.56 122 VAL A CA 1
ATOM 983 C C . VAL A 1 122 ? 5.091 -8.050 4.617 1.00 93.56 122 VAL A C 1
ATOM 985 O O . VAL A 1 122 ? 5.115 -9.195 4.168 1.00 93.56 122 VAL A O 1
ATOM 988 N N . ALA A 1 123 ? 5.509 -7.001 3.902 1.00 93.19 123 ALA A N 1
ATOM 989 C CA . ALA A 1 123 ? 5.981 -7.117 2.521 1.00 93.19 123 ALA A CA 1
ATOM 990 C C . ALA A 1 123 ? 7.244 -7.987 2.391 1.00 93.19 123 ALA A C 1
ATOM 992 O O . ALA A 1 123 ? 7.331 -8.810 1.483 1.00 93.19 123 ALA A O 1
ATOM 993 N N . MET A 1 124 ? 8.197 -7.874 3.324 1.00 93.81 124 MET A N 1
ATOM 994 C CA . MET A 1 124 ? 9.405 -8.711 3.343 1.00 93.81 124 MET A CA 1
ATOM 995 C C . MET A 1 124 ? 9.086 -10.209 3.462 1.00 93.81 124 MET A C 1
ATOM 997 O O . MET A 1 124 ? 9.777 -11.026 2.857 1.00 93.81 124 MET A O 1
ATOM 1001 N N . ARG A 1 125 ? 8.019 -10.583 4.185 1.00 93.25 125 ARG A N 1
ATOM 1002 C CA . ARG A 1 125 ? 7.587 -11.986 4.350 1.00 93.25 125 ARG A CA 1
ATOM 1003 C C . ARG A 1 125 ? 6.977 -12.604 3.086 1.00 93.25 125 ARG A C 1
ATOM 1005 O O . ARG A 1 125 ? 6.858 -13.822 3.031 1.00 93.25 125 ARG A O 1
ATOM 1012 N N . LEU A 1 126 ? 6.614 -11.799 2.082 1.00 91.38 126 LEU A N 1
ATOM 1013 C CA . LEU A 1 126 ? 6.184 -12.275 0.758 1.00 91.38 126 LEU A CA 1
ATOM 1014 C C . LEU A 1 126 ? 7.369 -12.580 -0.183 1.00 91.38 126 LEU A C 1
ATOM 1016 O O . LEU A 1 126 ? 7.182 -13.228 -1.210 1.00 91.38 126 LEU A O 1
ATOM 1020 N N . GLY A 1 127 ? 8.581 -12.131 0.161 1.00 89.06 127 GLY A N 1
ATOM 1021 C CA . GLY A 1 127 ? 9.792 -12.329 -0.637 1.00 89.06 127 GLY A CA 1
ATOM 1022 C C . GLY A 1 127 ? 9.983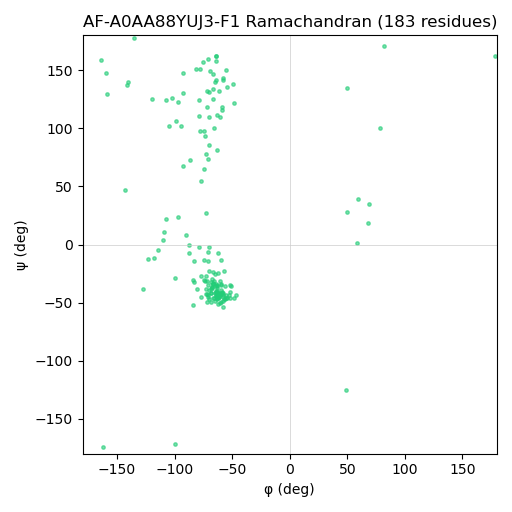 -11.330 -1.795 1.00 89.06 127 GLY A C 1
ATOM 1023 O O . GLY A 1 127 ? 9.097 -10.529 -2.106 1.00 89.06 127 GLY A O 1
ATOM 1024 N N . PRO A 1 128 ? 11.162 -11.346 -2.448 1.00 87.94 128 PRO A N 1
ATOM 1025 C CA . PRO A 1 128 ? 11.537 -10.361 -3.467 1.00 87.94 128 PRO A CA 1
ATOM 1026 C C . PRO A 1 128 ? 10.747 -10.486 -4.778 1.00 87.94 128 PRO A C 1
ATOM 1028 O O . PRO A 1 128 ? 10.582 -9.485 -5.473 1.00 87.94 128 PRO A O 1
ATOM 1031 N N . GLU A 1 129 ? 10.177 -11.653 -5.082 1.00 88.69 129 GLU A N 1
ATOM 1032 C CA . GLU A 1 129 ? 9.411 -11.899 -6.317 1.00 88.69 129 GLU A CA 1
ATOM 1033 C C . GLU A 1 129 ? 7.903 -11.603 -6.176 1.00 88.69 129 GLU A C 1
ATOM 1035 O O . GLU A 1 129 ? 7.110 -11.880 -7.077 1.00 88.69 129 GLU A O 1
ATOM 1040 N N . ALA A 1 130 ? 7.481 -11.016 -5.049 1.00 90.25 130 ALA A N 1
ATOM 1041 C CA . ALA A 1 130 ? 6.084 -10.684 -4.783 1.00 90.25 130 ALA A CA 1
ATOM 1042 C C . ALA A 1 130 ? 5.530 -9.647 -5.782 1.00 90.25 130 ALA A C 1
ATOM 1044 O O . ALA A 1 130 ? 5.913 -8.471 -5.763 1.00 90.25 130 ALA A O 1
ATOM 1045 N N . LYS A 1 131 ? 4.608 -10.081 -6.649 1.00 92.94 131 LYS A N 1
ATOM 1046 C CA . LYS A 1 131 ? 3.913 -9.224 -7.626 1.00 92.94 131 LYS A CA 1
ATOM 1047 C C . LYS A 1 131 ? 2.921 -8.270 -6.948 1.00 92.94 131 LYS A C 1
ATOM 1049 O O . LYS A 1 131 ? 2.450 -8.539 -5.844 1.00 92.94 131 LYS A O 1
ATOM 1054 N N . VAL A 1 132 ? 2.551 -7.195 -7.653 1.00 93.12 132 VAL A N 1
ATOM 1055 C CA . VAL A 1 132 ? 1.605 -6.162 -7.178 1.00 93.12 132 VAL A CA 1
ATOM 1056 C C . VAL A 1 132 ? 0.305 -6.742 -6.586 1.00 93.12 132 VAL A C 1
ATOM 1058 O O . VAL A 1 132 ? -0.033 -6.331 -5.477 1.00 93.12 132 VAL A O 1
ATOM 1061 N N . PRO A 1 133 ? -0.391 -7.723 -7.209 1.00 93.56 133 PRO A N 1
ATOM 1062 C CA . PRO A 1 133 ? -1.641 -8.246 -6.651 1.00 93.56 133 PRO A CA 1
ATOM 1063 C C . PRO A 1 133 ? -1.457 -8.936 -5.295 1.00 93.56 133 PRO A C 1
ATOM 1065 O O . PRO A 1 133 ? -2.199 -8.642 -4.366 1.00 93.56 133 PRO A O 1
ATOM 1068 N N . ALA A 1 134 ? -0.428 -9.779 -5.148 1.00 93.94 134 ALA A N 1
ATOM 1069 C CA . ALA A 1 134 ? -0.148 -10.498 -3.902 1.00 93.94 134 ALA A CA 1
ATOM 1070 C C . ALA A 1 134 ? 0.316 -9.558 -2.773 1.00 93.94 134 ALA A C 1
ATOM 1072 O O . ALA A 1 134 ? 0.014 -9.787 -1.603 1.00 93.94 134 ALA A O 1
ATOM 1073 N N . LEU A 1 135 ? 1.024 -8.473 -3.117 1.00 93.69 135 LEU A N 1
ATOM 1074 C CA . LEU A 1 135 ? 1.323 -7.389 -2.179 1.00 93.69 135 LEU A CA 1
ATOM 1075 C C . LEU A 1 135 ? 0.036 -6.710 -1.695 1.00 93.69 135 LEU A C 1
ATOM 1077 O O . LEU A 1 135 ? -0.158 -6.586 -0.489 1.00 93.69 135 LEU A O 1
ATOM 1081 N N . LEU A 1 136 ? -0.848 -6.303 -2.611 1.00 94.62 136 LEU A N 1
ATOM 1082 C CA . LEU A 1 136 ? -2.092 -5.608 -2.272 1.00 94.62 136 LEU A CA 1
ATOM 1083 C C . LEU A 1 136 ? -3.054 -6.486 -1.466 1.00 94.62 136 LEU A C 1
ATOM 1085 O O . LEU A 1 136 ? -3.492 -6.058 -0.403 1.00 94.62 136 LEU A O 1
ATOM 1089 N N . GLU A 1 137 ? -3.299 -7.722 -1.905 1.00 94.25 137 GLU A N 1
ATOM 1090 C CA . GLU A 1 137 ? -4.087 -8.730 -1.184 1.00 94.25 137 GLU A CA 1
ATOM 1091 C C . GLU A 1 137 ? -3.572 -8.924 0.248 1.00 94.25 137 GLU A C 1
ATOM 1093 O O . GLU A 1 137 ? -4.354 -8.969 1.202 1.00 94.25 137 GLU A O 1
ATOM 1098 N N . LYS A 1 138 ? -2.244 -8.986 0.434 1.00 94.06 138 LYS A N 1
ATOM 1099 C CA . LYS A 1 138 ? -1.678 -9.197 1.766 1.00 94.06 138 LYS A CA 1
ATOM 1100 C C . LYS A 1 138 ? -1.743 -7.966 2.666 1.00 94.06 138 LYS A C 1
ATOM 1102 O O . LYS A 1 138 ? -1.871 -8.137 3.879 1.00 94.06 138 LYS A O 1
ATOM 1107 N N . MET A 1 139 ? -1.675 -6.757 2.104 1.00 94.19 139 MET A N 1
ATOM 1108 C CA . MET A 1 139 ? -1.918 -5.536 2.876 1.00 94.19 139 MET A CA 1
ATOM 1109 C C . MET A 1 139 ? -3.400 -5.408 3.244 1.00 94.19 139 MET A C 1
ATOM 1111 O O . MET A 1 139 ? -3.696 -5.147 4.403 1.00 94.19 139 MET A O 1
ATOM 1115 N N . GLU A 1 140 ? -4.321 -5.680 2.316 1.00 92.31 140 GLU A N 1
ATOM 1116 C CA . GLU A 1 140 ? -5.774 -5.687 2.556 1.00 92.31 140 GLU A CA 1
ATOM 1117 C C . GLU A 1 140 ? -6.142 -6.661 3.692 1.00 92.31 140 GLU A C 1
ATOM 1119 O O . GLU A 1 140 ? -6.797 -6.294 4.662 1.00 92.31 140 GLU A O 1
ATOM 1124 N N . SER A 1 141 ? -5.597 -7.882 3.652 1.00 90.56 141 SER A N 1
ATOM 1125 C CA . SER A 1 141 ? -5.785 -8.930 4.668 1.00 90.56 141 SER A CA 1
ATOM 1126 C C . SER A 1 141 ? -5.330 -8.562 6.096 1.00 90.56 141 SER A C 1
ATOM 1128 O O . SER A 1 141 ? -5.615 -9.335 7.016 1.00 90.56 141 SER A O 1
ATOM 1130 N N . ILE A 1 142 ? -4.566 -7.481 6.295 1.00 90.12 142 ILE A N 1
ATOM 1131 C CA . ILE A 1 142 ? -3.934 -7.133 7.586 1.00 90.12 142 ILE A CA 1
ATOM 1132 C C . ILE A 1 142 ? -4.256 -5.698 8.026 1.00 90.12 142 ILE A C 1
ATOM 1134 O O . ILE A 1 142 ? -4.452 -5.459 9.215 1.00 90.12 142 ILE A O 1
ATOM 1138 N N . PHE A 1 143 ? -4.299 -4.762 7.079 1.00 90.00 143 PHE A N 1
ATOM 1139 C CA . PHE A 1 143 ? -4.479 -3.325 7.292 1.00 90.00 143 PHE A CA 1
ATOM 1140 C C . PHE A 1 143 ? -5.748 -2.768 6.639 1.00 90.00 143 PHE A C 1
ATOM 1142 O O . PHE A 1 143 ? -6.113 -1.631 6.933 1.00 90.00 143 PHE A O 1
ATOM 1149 N N . GLY A 1 144 ? -6.409 -3.550 5.777 1.00 85.38 144 GLY A N 1
ATOM 1150 C CA . GLY A 1 144 ? -7.714 -3.215 5.220 1.00 85.38 144 GLY A CA 1
ATOM 1151 C C . GLY A 1 144 ? -8.733 -2.937 6.318 1.00 85.38 144 GLY A C 1
ATOM 1152 O O . GLY A 1 144 ? -8.650 -3.489 7.421 1.00 85.38 144 GLY A O 1
ATOM 1153 N N . SER A 1 145 ? -9.706 -2.078 6.016 1.00 70.44 145 SER A N 1
ATOM 1154 C CA . SER A 1 145 ? -10.757 -1.666 6.950 1.00 70.44 145 SER A CA 1
ATOM 1155 C C . SER A 1 145 ? -11.795 -2.780 7.149 1.00 70.44 145 SER A C 1
ATOM 1157 O O . SER A 1 145 ? -12.966 -2.665 6.782 1.00 70.44 145 SER A O 1
ATOM 1159 N N . ILE A 1 146 ? -11.352 -3.903 7.728 1.00 61.81 146 ILE A N 1
ATOM 1160 C CA . ILE A 1 146 ? -12.200 -5.027 8.118 1.00 61.81 146 ILE A CA 1
ATOM 1161 C C . ILE A 1 146 ? -12.998 -4.608 9.357 1.00 61.81 146 ILE A C 1
ATOM 1163 O O . ILE A 1 146 ? -12.723 -5.027 10.486 1.00 61.81 146 ILE A O 1
ATOM 1167 N N . GLU A 1 147 ? -14.049 -3.819 9.135 1.00 57.19 147 GLU A N 1
ATOM 1168 C CA . GLU A 1 147 ? -15.202 -3.786 10.027 1.00 57.19 147 GLU A CA 1
ATOM 1169 C C . GLU A 1 147 ? -15.856 -5.171 10.005 1.00 57.19 147 GLU A C 1
ATOM 1171 O O . GLU A 1 147 ? -16.816 -5.437 9.277 1.00 57.19 147 GLU A O 1
ATOM 1176 N N . LYS A 1 148 ? -15.279 -6.084 10.795 1.00 56.19 148 LYS A N 1
ATOM 1177 C CA . LYS A 1 148 ? -15.794 -7.436 11.014 1.00 56.19 148 LYS A CA 1
ATOM 1178 C C . LYS A 1 148 ? -17.274 -7.332 11.355 1.00 56.19 148 LYS A C 1
ATOM 1180 O O . LYS A 1 148 ? -17.644 -6.489 12.174 1.00 56.19 148 LYS A O 1
ATOM 1185 N N . GLY A 1 149 ? -18.101 -8.224 10.808 1.00 58.50 149 GLY A N 1
ATOM 1186 C CA . GLY A 1 149 ? -19.538 -8.244 11.107 1.00 58.50 149 GLY A CA 1
ATOM 1187 C C . GLY A 1 149 ? -19.822 -8.248 12.615 1.00 58.50 149 GLY A C 1
ATOM 1188 O O . GLY A 1 149 ? -20.717 -7.547 13.070 1.00 58.50 149 GLY A O 1
ATOM 1189 N N . GLU A 1 150 ? -18.976 -8.931 13.392 1.00 60.19 150 GLU A N 1
ATOM 1190 C CA . GLU A 1 150 ? -18.943 -8.923 14.861 1.00 60.19 150 GLU A CA 1
ATOM 1191 C C . GLU A 1 150 ? -18.800 -7.513 15.460 1.00 60.19 150 GLU A C 1
ATOM 1193 O O . GLU A 1 150 ? -19.536 -7.154 16.373 1.00 60.19 150 GLU A O 1
ATOM 1198 N N . SER A 1 151 ? -17.887 -6.692 14.931 1.00 66.50 151 SER A N 1
ATOM 1199 C CA . SER A 1 151 ? -17.631 -5.328 15.405 1.00 66.50 151 SER A CA 1
ATOM 1200 C C . SER A 1 151 ? -18.776 -4.383 15.041 1.00 66.50 151 SER A C 1
ATOM 1202 O O . SER A 1 151 ? -19.232 -3.640 15.906 1.00 66.50 151 SER A O 1
ATOM 1204 N N . ILE A 1 152 ? -19.319 -4.471 13.819 1.00 69.88 152 ILE A N 1
ATOM 1205 C CA . ILE A 1 152 ? -20.506 -3.691 13.425 1.00 69.88 152 ILE A CA 1
ATOM 1206 C C . ILE A 1 152 ? -21.720 -4.102 14.274 1.00 69.88 152 ILE A C 1
ATOM 1208 O O . ILE A 1 152 ? -22.476 -3.253 14.739 1.00 69.88 152 ILE A O 1
ATOM 1212 N N . MET A 1 153 ? -21.896 -5.402 14.522 1.00 71.31 153 MET A N 1
ATOM 1213 C CA . ME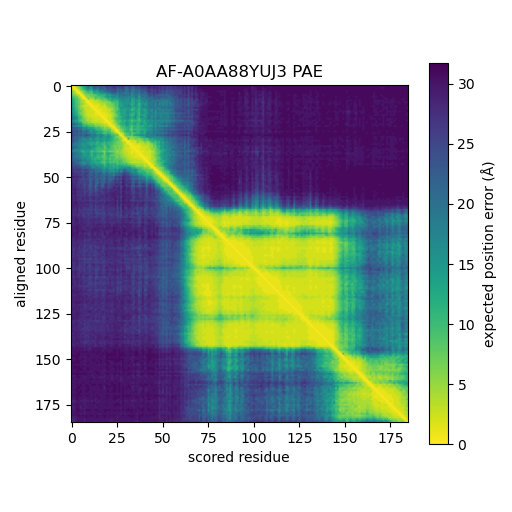T A 1 153 ? -22.984 -5.934 15.344 1.00 71.31 153 MET A CA 1
ATOM 1214 C C . MET A 1 153 ? -22.829 -5.538 16.825 1.00 71.31 153 MET A C 1
ATOM 1216 O O . MET A 1 153 ? -23.814 -5.171 17.463 1.00 71.31 153 MET A O 1
ATOM 1220 N N . GLN A 1 154 ? -21.607 -5.509 17.365 1.00 76.62 154 GLN A N 1
ATOM 1221 C CA . GLN A 1 154 ? -21.313 -4.976 18.700 1.00 76.62 154 GLN A CA 1
ATOM 1222 C C . GLN A 1 154 ? -21.576 -3.461 18.782 1.00 76.62 154 GLN A C 1
ATOM 1224 O O . GLN A 1 154 ? -22.159 -2.982 19.757 1.00 76.62 154 GLN A O 1
ATOM 1229 N N . GLU A 1 155 ? -21.200 -2.693 17.757 1.00 74.62 155 GLU A N 1
ATOM 1230 C CA . GLU A 1 155 ? -21.441 -1.245 17.676 1.00 74.62 155 GLU A CA 1
ATOM 1231 C C . GLU A 1 155 ? -22.915 -0.908 17.369 1.00 74.62 155 GLU A C 1
ATOM 1233 O O . GLU A 1 155 ? -23.338 0.233 17.549 1.00 74.62 155 GLU A O 1
ATOM 1238 N N . PHE A 1 156 ? -23.716 -1.893 16.951 1.00 73.62 156 PHE A N 1
ATOM 1239 C CA . PHE A 1 156 ? -25.175 -1.819 16.854 1.00 73.62 156 PHE A CA 1
ATOM 1240 C C . PHE A 1 156 ? -25.837 -2.131 18.206 1.00 73.62 156 PHE A C 1
ATOM 1242 O O . PHE A 1 156 ? -26.598 -1.311 18.713 1.00 73.62 156 PHE A O 1
ATOM 1249 N N . TYR A 1 157 ? -25.495 -3.253 18.851 1.00 78.06 157 TYR A N 1
ATOM 1250 C CA . TYR A 1 157 ? -26.064 -3.620 20.158 1.00 78.06 157 TYR A CA 1
ATOM 1251 C C . TYR A 1 157 ? -25.656 -2.682 21.306 1.00 78.06 157 TYR A C 1
ATOM 1253 O O . TYR A 1 157 ? -26.389 -2.571 22.285 1.00 78.06 157 TYR A O 1
ATOM 1261 N N . SER A 1 158 ? -24.533 -1.965 21.192 1.00 80.06 158 SER A N 1
ATOM 1262 C CA . SER A 1 158 ? -24.135 -0.929 22.161 1.00 80.06 158 SER A CA 1
ATOM 1263 C C . SER A 1 158 ? -24.696 0.477 21.861 1.00 80.06 158 SER A C 1
ATOM 1265 O O . SER A 1 158 ? -24.446 1.410 22.626 1.00 80.06 158 SER A O 1
ATOM 1267 N N . ALA A 1 159 ? -25.476 0.664 20.786 1.00 78.50 159 ALA A N 1
ATOM 1268 C CA . ALA A 1 159 ? -25.963 1.975 20.339 1.00 78.50 159 ALA A CA 1
ATOM 1269 C C . ALA A 1 159 ? -27.273 2.436 21.012 1.00 78.50 159 ALA A C 1
ATOM 1271 O O . ALA A 1 159 ? -28.325 2.542 20.374 1.00 78.50 159 ALA A O 1
ATOM 1272 N N . SER A 1 160 ? -27.204 2.815 22.288 1.00 80.56 160 SER A N 1
ATOM 1273 C CA . SER A 1 160 ? -28.310 3.517 22.955 1.00 80.56 160 SER A CA 1
ATOM 1274 C C . SER A 1 160 ? -28.601 4.901 22.342 1.00 80.56 160 SER A C 1
ATOM 1276 O O . SER A 1 160 ? -27.757 5.522 21.682 1.00 80.56 160 SER A O 1
ATOM 1278 N N . GLN A 1 161 ? -29.825 5.394 22.553 1.00 83.69 161 GLN A N 1
ATOM 1279 C CA . GLN A 1 161 ? -30.181 6.795 22.315 1.00 83.69 161 GLN A CA 1
ATOM 1280 C C . GLN A 1 161 ? -29.527 7.659 23.402 1.00 83.69 161 GLN A C 1
ATOM 1282 O O . GLN A 1 161 ? -29.596 7.330 24.588 1.00 83.69 161 GLN A O 1
ATOM 1287 N N . ARG A 1 162 ? -28.867 8.757 23.019 1.00 84.81 162 ARG A N 1
ATOM 1288 C CA . ARG A 1 162 ? -28.246 9.680 23.986 1.00 84.81 162 ARG A CA 1
ATOM 1289 C C . ARG A 1 162 ? -29.313 10.581 24.619 1.00 84.81 162 ARG A C 1
ATOM 1291 O O . ARG A 1 162 ? -30.289 10.925 23.965 1.00 84.81 162 ARG A O 1
ATOM 1298 N N . GLN A 1 163 ? -29.107 11.027 25.863 1.00 76.62 163 GLN A N 1
ATOM 1299 C CA . GLN A 1 163 ? -30.089 11.848 26.603 1.00 76.62 163 GLN A CA 1
ATOM 1300 C C . GLN A 1 163 ? -30.499 13.162 25.907 1.0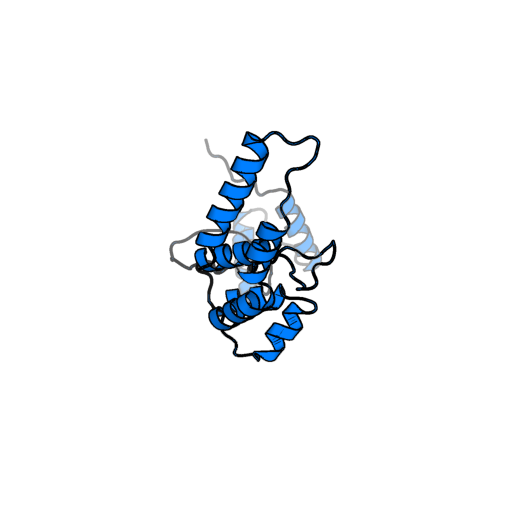0 76.62 163 GLN A C 1
ATOM 1302 O O . GLN A 1 163 ? -31.569 13.686 26.196 1.00 76.62 163 GLN A O 1
ATOM 1307 N N . SER A 1 164 ? -29.666 13.694 25.009 1.00 82.50 164 SER A N 1
ATOM 1308 C CA . SER A 1 164 ? -29.919 14.910 24.221 1.00 82.50 164 SER A CA 1
ATOM 1309 C C . SER A 1 164 ? -30.169 14.643 22.729 1.00 82.50 164 SER A C 1
ATOM 1311 O O . SER A 1 164 ? -30.148 15.570 21.923 1.00 82.50 164 SER A O 1
ATOM 1313 N N . GLU A 1 165 ? -30.359 13.383 22.335 1.00 86.00 165 GLU A N 1
ATOM 1314 C CA . GLU A 1 165 ? -30.536 12.973 20.942 1.00 86.00 165 GLU A CA 1
ATOM 1315 C C . GLU A 1 165 ? -32.008 12.692 20.638 1.00 86.00 165 GLU A C 1
ATOM 1317 O O . GLU A 1 165 ? -32.640 11.869 21.300 1.00 86.00 165 GLU A O 1
ATOM 1322 N N . ASP A 1 166 ? -32.550 13.340 19.608 1.00 88.31 166 ASP A N 1
ATOM 1323 C CA . ASP A 1 166 ? -33.910 13.073 19.149 1.00 88.31 166 ASP A CA 1
ATOM 1324 C C . ASP A 1 166 ? -34.054 11.677 18.501 1.00 88.31 166 ASP A C 1
ATOM 1326 O O . ASP A 1 166 ? -33.151 11.150 17.847 1.00 88.31 166 ASP A O 1
ATOM 1330 N N . SER A 1 167 ? -35.252 11.119 18.655 1.00 81.56 167 SER A N 1
ATOM 1331 C CA . SER A 1 167 ? -35.752 9.877 18.072 1.00 81.56 167 SER A CA 1
ATOM 1332 C C . SER A 1 167 ? -35.479 9.706 16.568 1.00 81.56 167 SER A C 1
ATOM 1334 O O . SER A 1 167 ? -35.033 8.629 16.158 1.00 81.56 167 SER A O 1
ATOM 1336 N N . MET A 1 168 ? -35.673 10.739 15.738 1.00 84.31 168 MET A N 1
ATOM 1337 C CA . MET A 1 168 ? -35.386 10.676 14.298 1.00 84.31 168 MET A CA 1
ATOM 1338 C C . MET A 1 168 ? -33.881 10.674 14.037 1.00 84.31 168 MET A C 1
ATOM 1340 O O . MET A 1 168 ? -33.405 9.933 13.179 1.00 84.31 168 MET A O 1
ATOM 1344 N N . THR A 1 169 ? -33.112 11.443 14.813 1.00 84.94 169 THR A N 1
ATOM 1345 C CA . THR A 1 169 ? -31.642 11.485 14.707 1.00 84.94 169 THR A CA 1
ATOM 1346 C C . THR A 1 169 ? -31.029 10.121 15.042 1.00 84.94 169 THR A C 1
ATOM 1348 O O . THR A 1 169 ? -30.225 9.592 14.268 1.00 84.94 169 THR A O 1
ATOM 1351 N N . TRP A 1 170 ? -31.483 9.502 16.137 1.00 85.38 170 TRP A N 1
ATOM 1352 C CA . TRP A 1 170 ? -31.084 8.151 16.539 1.00 85.38 170 TRP A CA 1
ATOM 1353 C C . TRP A 1 170 ? -31.468 7.105 15.482 1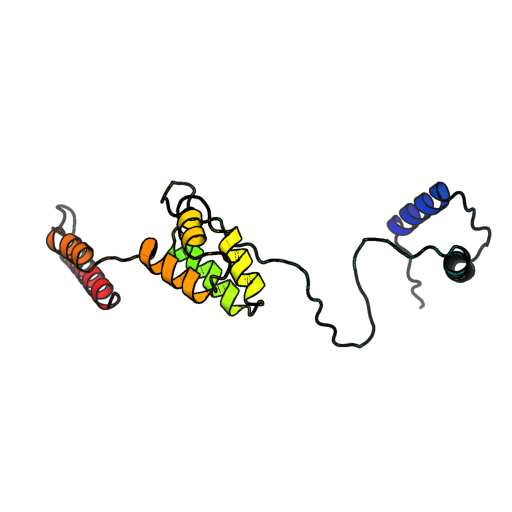.00 85.38 170 TRP A C 1
ATOM 1355 O O . TRP A 1 170 ? -30.635 6.286 15.083 1.00 85.38 170 TRP A O 1
ATOM 1365 N N . SER A 1 171 ? -32.698 7.178 14.961 1.00 83.69 171 SER A N 1
ATOM 1366 C CA . SER A 1 171 ? -33.190 6.283 13.906 1.00 83.69 171 SER A CA 1
ATOM 1367 C C . SER A 1 171 ? -32.336 6.373 12.638 1.00 83.69 171 SER A C 1
ATOM 1369 O O . SER A 1 171 ? -31.846 5.351 12.156 1.00 83.69 171 SER A O 1
ATOM 1371 N N . CYS A 1 172 ? -32.069 7.584 12.140 1.00 85.19 172 CYS A N 1
ATOM 1372 C CA . CYS A 1 172 ? -31.213 7.812 10.974 1.00 85.19 172 CYS A CA 1
ATOM 1373 C C . CYS A 1 172 ? -29.791 7.264 11.178 1.00 85.19 172 CYS A C 1
ATOM 1375 O O . CYS A 1 172 ? -29.258 6.611 10.277 1.00 85.19 172 CYS A O 1
ATOM 1377 N N . ARG A 1 173 ? -29.192 7.438 12.368 1.00 82.69 173 ARG A N 1
ATOM 1378 C CA . ARG A 1 173 ? -27.867 6.874 12.687 1.00 82.69 173 ARG A CA 1
ATOM 1379 C C . ARG A 1 173 ? -27.858 5.344 12.607 1.00 82.69 173 ARG A C 1
ATOM 1381 O O . ARG A 1 173 ? -26.949 4.769 12.008 1.00 82.69 173 ARG A O 1
ATOM 1388 N N . ASN A 1 174 ? -28.865 4.680 13.172 1.00 78.50 174 ASN A N 1
ATOM 1389 C CA . ASN A 1 174 ? -28.957 3.215 13.166 1.00 78.50 174 ASN A CA 1
ATOM 1390 C C . ASN A 1 174 ? -29.270 2.652 11.767 1.00 78.50 174 ASN A C 1
ATOM 1392 O O . ASN A 1 174 ? -28.720 1.619 11.376 1.00 78.50 174 ASN A O 1
ATOM 1396 N N . ILE A 1 175 ? -30.078 3.360 10.973 1.00 82.88 175 ILE A N 1
ATOM 1397 C CA . ILE A 1 175 ? -30.321 3.047 9.557 1.00 82.88 175 ILE A CA 1
ATOM 1398 C C . ILE A 1 175 ? -29.014 3.153 8.756 1.00 82.88 175 ILE A C 1
ATOM 1400 O O . ILE A 1 175 ? -28.666 2.227 8.023 1.00 82.88 175 ILE A O 1
ATOM 1404 N N . GLN A 1 176 ? -28.230 4.220 8.940 1.00 78.50 176 GLN A N 1
ATOM 1405 C CA . GLN A 1 176 ? -26.959 4.403 8.233 1.00 78.50 176 GLN A CA 1
ATOM 1406 C C . GLN A 1 176 ? -25.917 3.328 8.598 1.00 78.50 176 GLN A C 1
ATOM 1408 O O . GLN A 1 176 ? -25.270 2.789 7.697 1.00 78.50 176 GLN A O 1
ATOM 1413 N N . LYS A 1 177 ? -25.820 2.928 9.876 1.00 74.25 177 LYS A N 1
ATOM 1414 C CA . LYS A 1 177 ? -25.039 1.747 10.302 1.00 74.25 177 LYS A CA 1
ATOM 1415 C C . LYS A 1 177 ? -25.496 0.467 9.595 1.00 74.25 177 LYS A C 1
ATOM 1417 O O . LYS A 1 177 ? -24.677 -0.270 9.049 1.00 74.25 177 LYS A O 1
ATOM 1422 N N . SER A 1 178 ? -26.808 0.238 9.538 1.00 74.38 178 SER A N 1
ATOM 1423 C CA . SER A 1 178 ? -27.404 -0.941 8.893 1.00 74.38 178 SER A CA 1
ATOM 1424 C C . SER A 1 178 ? -27.123 -0.996 7.383 1.00 74.38 178 SER A C 1
ATOM 1426 O O . SER A 1 178 ? -26.903 -2.073 6.830 1.00 74.38 178 SER A O 1
ATOM 1428 N N . HIS A 1 179 ? -27.076 0.156 6.706 1.00 77.88 179 HIS A N 1
ATOM 1429 C CA . HIS A 1 179 ? -26.659 0.240 5.303 1.00 77.88 179 HIS A CA 1
ATOM 1430 C C . HIS A 1 179 ? -25.155 0.024 5.102 1.00 77.88 179 HIS A C 1
ATOM 1432 O O . HIS A 1 179 ? -24.776 -0.524 4.067 1.00 77.88 179 HIS A O 1
ATOM 1438 N N . LYS A 1 180 ? -24.307 0.412 6.065 1.00 68.06 180 LYS A N 1
ATOM 1439 C CA . LYS A 1 180 ? -22.863 0.133 6.023 1.00 68.06 180 LYS A CA 1
ATOM 1440 C C . LYS A 1 180 ? -22.586 -1.368 6.151 1.00 68.06 180 LYS A C 1
ATOM 1442 O O . LYS A 1 180 ? -21.878 -1.917 5.316 1.00 68.06 180 LYS A O 1
ATOM 1447 N N . ALA A 1 181 ? -23.244 -2.043 7.100 1.00 66.44 181 ALA A N 1
ATOM 1448 C CA . ALA A 1 181 ? -23.142 -3.493 7.294 1.00 66.44 181 ALA A CA 1
ATOM 1449 C C . ALA A 1 181 ? -23.393 -4.289 5.996 1.00 66.44 181 ALA A C 1
ATOM 1451 O O . ALA A 1 181 ? -22.610 -5.162 5.635 1.00 66.44 181 ALA A O 1
ATOM 1452 N N . ARG A 1 182 ? -24.445 -3.928 5.245 1.00 66.69 182 ARG A N 1
ATOM 1453 C CA . ARG A 1 182 ? -24.825 -4.574 3.970 1.00 66.69 182 ARG A CA 1
ATOM 1454 C C . ARG A 1 182 ? -23.869 -4.320 2.792 1.00 66.69 182 ARG A C 1
ATOM 1456 O O . ARG A 1 182 ? -24.144 -4.809 1.704 1.00 66.69 182 ARG A O 1
ATOM 1463 N N . ARG A 1 183 ? -22.810 -3.525 2.971 1.00 61.69 183 ARG A N 1
ATOM 1464 C CA . ARG A 1 183 ? -21.769 -3.260 1.958 1.00 61.69 183 ARG A CA 1
ATOM 1465 C C . ARG A 1 183 ? -20.417 -3.897 2.307 1.00 61.69 183 ARG A C 1
ATOM 1467 O O . ARG A 1 183 ? -19.452 -3.664 1.592 1.00 61.69 183 ARG A O 1
ATOM 1474 N N . SER A 1 184 ? -20.353 -4.655 3.405 1.00 52.16 184 SER A N 1
ATOM 1475 C CA . SER A 1 184 ? -19.147 -5.327 3.914 1.00 52.16 184 SER A CA 1
ATOM 1476 C C . SER A 1 184 ? -19.200 -6.856 3.704 1.00 52.16 184 SER A C 1
ATOM 1478 O O . SER A 1 184 ? -18.570 -7.612 4.444 1.00 52.16 184 SER A O 1
ATOM 1480 N N . HIS A 1 185 ? -20.024 -7.317 2.754 1.00 43.38 185 HIS A N 1
ATOM 1481 C CA . HIS A 1 185 ? -20.256 -8.709 2.331 1.00 43.38 185 HIS A CA 1
ATOM 1482 C C . HIS A 1 185 ? -20.398 -8.740 0.802 1.00 43.38 185 HIS A C 1
ATOM 1484 O O . HIS A 1 185 ? -20.953 -7.748 0.271 1.00 43.38 185 HIS A O 1
#

Solvent-accessible surface area (backbone atoms only — not comparable to full-atom values): 11790 Å² total; per-residue (Å²): 137,86,80,78,84,77,76,56,68,70,54,56,57,50,52,56,49,51,36,62,73,70,68,54,76,87,88,72,100,47,78,64,63,49,54,55,49,51,59,50,50,53,66,73,65,73,63,76,84,87,74,90,82,86,83,88,86,87,79,99,67,95,71,78,82,78,68,87,74,73,70,81,62,72,62,32,25,74,73,80,48,100,81,42,57,58,51,72,58,55,47,51,54,49,55,50,51,61,72,68,66,64,55,68,69,58,52,37,48,32,52,61,67,17,36,30,72,53,40,32,56,57,52,58,75,63,43,93,84,52,49,56,67,63,51,50,54,55,43,47,77,74,57,41,91,73,71,42,68,67,56,53,49,50,61,52,78,66,58,74,78,52,100,90,54,52,71,66,61,46,48,51,53,53,51,52,51,55,57,51,60,71,69,73,112

Organism: Pinctada imbricata (NCBI:txid66713)

Nearest PDB structures (foldseek):
  8uyo-assembly1_1  TM=6.455E-01  e=1.758E-04  Homo sapiens
  8rb3-assembly1_A  TM=6.511E-01  e=1.356E-03  Mus musculus
  6tap-assembly1_C  TM=6.854E-01  e=1.005E+00  Drosophila melanogaster
  6taq-assembly1_A  TM=5.537E-01  e=8.395E-01  Drosophila melanogaster
  7n9v-assembly1_K  TM=5.317E-01  e=1.442E+00  Human immunodeficiency virus 1

Radius of gyration: 31.12 Å; Cα contacts (8 Å, |Δi|>4): 105; chains: 1; bounding box: 78×55×68 Å

Secondary structure (DSSP, 8-state):
-----PPPHHHHHHHHHHHHHS------S-HHHHHHHHHHHHHHTT--------------------------PPPB-SS--TTSPPHHHHHHHHHHHHHTT--HHHHHHHHHHHB-HHHHHHHHTT-TT--HHHHHHHHHHHHS----HHHHHHHHHT-PPPTT--HHHHHHHHHHHHHHHTT--

Sequence (185 aa):
MSTDPEIPEDELRTMAKLFKELKVKPKMDSPDDFKQWMADYVKQADIKPTVKINTDSTTDTTVKLSSHYRPKLSNFYGDGSKSDIPYDQWRYEVDCLVREKYDDSIIAQSIRNSLKGNAAQVAMRLGPEAKVPALLEKMESIFGSIEKGESIMQEFYSASQRQSEDSMTWSCRNIQKSHKARRSH

pLDDT: mean 73.18, std 18.42, range [33.31, 95.12]